Protein AF-A0AAQ0DN31-F1 (afdb_monomer_lite)

Secondary structure (DSSP, 8-state):
------------S---HHHHHHHHHHHHHHHHHHHHHHHHHHHHS-GGGHHHHHHHHHHHHHHHHHHHHHHHHSTTT--HHHHHHHHHHHHHTS-HHHHHHHHHHHHHHHHHHHHHH-IIIIIHHHHHHHHHHHHHHHHHHHHHHHHHHHTSHHHHHHHHHHHHHHHHHHHHHHHHHHHHHHSS-GGG-HHHHHHHHHHHHHHHHHHHHHHHHHHHHHHHHHHHHHHHHHTT-HHHHHHHH-----TTS-TTHHHHHHHHHHHHHHHHHHHHHHHHHHHHHHHHHHHHHHHHHIIIII-B--STT-PPTTEEEEEEETTEEEEEEEETTEEEEPPPEE---

pLDDT: mean 77.15, std 14.13, range [37.44, 93.06]

Sequence (341 aa):
MKVQKPKGKPASDNLQPSARSEEYWELIKRILLAGVMLCFLILVIPSQWRVVYSATSVFLIAIGVGIRMAQINHPGKYEFTEFRSDAVRWYENLNRRHQLYLNVTMCIPFLGYLYVLDANGLFVPVAALFLIYCLGVVSYDVCRIYAIICETFIGKGVISVIFVIGSNLALSISGKIIGGMTHVPPTTFPHTLSFLAILAVPFLFVAAGTVFIFIASTMAPLIIYGSSFAKKAPRFVKWFFGVELDGSRSRYIVATLIFQVFFYVGIGTLTPAVMLAVINKYSQQIELTIGRSIYEFDMYPGTECKAAFGHRQASLGDENYILASEQSAGVVFEPPRKCSL

Structure (mmCIF, N/CA/C/O backbone):
data_AF-A0AAQ0DN31-F1
#
_entry.id   AF-A0AAQ0DN31-F1
#
loop_
_atom_site.group_PDB
_atom_site.id
_atom_site.type_symbol
_atom_site.label_atom_id
_atom_site.label_alt_id
_atom_site.label_comp_id
_atom_site.label_asym_id
_atom_site.label_entity_id
_atom_site.label_seq_id
_atom_site.pdbx_PDB_ins_code
_atom_site.Cartn_x
_atom_site.Cartn_y
_atom_site.Cartn_z
_atom_site.occupancy
_atom_site.B_iso_or_equiv
_atom_site.auth_seq_id
_atom_site.auth_comp_id
_atom_site.auth_asym_id
_atom_site.auth_atom_id
_atom_site.pdbx_PDB_model_num
ATOM 1 N N . MET A 1 1 ? -21.642 33.504 53.535 1.00 41.78 1 MET A N 1
ATOM 2 C CA . MET A 1 1 ? -23.049 33.070 53.384 1.00 41.78 1 MET A CA 1
ATOM 3 C C . MET A 1 1 ? -23.099 31.875 52.439 1.00 41.78 1 MET A C 1
ATOM 5 O O . MET A 1 1 ? -22.790 32.024 51.265 1.00 41.78 1 MET A O 1
ATOM 9 N N . LYS A 1 2 ? -23.370 30.673 52.964 1.00 37.44 2 LYS A N 1
ATOM 10 C CA . LYS A 1 2 ? -23.511 29.436 52.179 1.00 37.44 2 LYS A CA 1
ATOM 11 C C . LYS A 1 2 ? -24.935 29.375 51.630 1.00 37.44 2 LYS A C 1
ATOM 13 O O . LYS A 1 2 ? -25.875 29.249 52.406 1.00 37.44 2 LYS A O 1
ATOM 18 N N . VAL A 1 3 ? -25.083 29.455 50.311 1.00 43.81 3 VAL A N 1
ATOM 19 C CA . VAL A 1 3 ? -26.359 29.214 49.628 1.00 43.81 3 VAL A CA 1
ATOM 20 C C . VAL A 1 3 ? -26.621 27.707 49.649 1.00 43.81 3 VAL A C 1
ATOM 22 O O . VAL A 1 3 ? -26.000 26.941 48.913 1.00 43.81 3 VAL A O 1
ATOM 25 N N . GLN A 1 4 ? -27.505 27.272 50.546 1.00 40.31 4 GLN A N 1
ATOM 26 C CA . GLN A 1 4 ? -28.079 25.929 50.539 1.00 40.31 4 GLN A CA 1
ATOM 27 C C . GLN A 1 4 ? -28.963 25.789 49.293 1.00 40.31 4 GLN A C 1
ATOM 29 O O . GLN A 1 4 ? -30.052 26.351 49.225 1.00 40.31 4 GLN A O 1
ATOM 34 N N . LYS A 1 5 ? -28.494 25.034 48.293 1.00 44.06 5 LYS A N 1
ATOM 35 C CA . LYS A 1 5 ? -29.362 24.513 47.231 1.00 44.06 5 LYS A CA 1
ATOM 36 C C . LYS A 1 5 ? -30.318 23.481 47.848 1.00 44.06 5 LYS A C 1
ATOM 38 O O . LYS A 1 5 ? -29.834 22.572 48.530 1.00 44.06 5 LYS A O 1
ATOM 43 N N . PRO A 1 6 ? -31.635 23.566 47.605 1.00 41.59 6 PRO A N 1
ATOM 44 C CA . PRO A 1 6 ? -32.556 22.531 48.042 1.00 41.59 6 PRO A CA 1
ATOM 45 C C . PRO A 1 6 ? -32.243 21.236 47.285 1.00 41.59 6 PRO A C 1
ATOM 47 O O . PRO A 1 6 ? -32.290 21.181 46.056 1.00 41.59 6 PRO A O 1
ATOM 50 N N . LYS A 1 7 ? -31.898 20.184 48.035 1.00 43.91 7 LYS A N 1
ATOM 51 C CA . LYS A 1 7 ? -31.912 18.797 47.560 1.00 43.91 7 LYS A CA 1
ATOM 52 C C . LYS A 1 7 ? -33.372 18.428 47.293 1.00 43.91 7 LYS A C 1
ATOM 54 O O . LYS A 1 7 ? -34.068 17.952 48.186 1.00 43.91 7 LYS A O 1
ATOM 59 N N . GLY A 1 8 ? -33.837 18.669 46.071 1.00 39.00 8 GLY A N 1
ATOM 60 C CA . GLY A 1 8 ? -35.015 17.989 45.554 1.00 39.00 8 GLY A CA 1
ATOM 61 C C . GLY A 1 8 ? -34.715 16.494 45.526 1.00 39.00 8 GLY A C 1
ATOM 62 O O . GLY A 1 8 ? -33.834 16.052 44.791 1.00 39.00 8 GLY A O 1
ATOM 63 N N . LYS A 1 9 ? -35.394 15.721 46.378 1.00 39.22 9 LYS A N 1
ATOM 64 C CA . LYS A 1 9 ? -35.501 14.271 46.200 1.00 39.22 9 LYS A CA 1
ATOM 65 C C . LYS A 1 9 ? -36.104 14.033 44.809 1.00 39.22 9 LYS A C 1
ATOM 67 O O . LYS A 1 9 ? -37.153 14.619 44.540 1.00 39.22 9 LYS A O 1
ATOM 72 N N . PRO A 1 10 ? -35.514 13.196 43.941 1.00 42.41 10 PRO A N 1
ATOM 73 C CA . PRO A 1 10 ? -36.278 12.672 42.824 1.00 42.41 10 PRO A CA 1
ATOM 74 C C . PRO A 1 10 ? -37.435 11.868 43.420 1.00 42.41 10 PRO A C 1
ATOM 76 O O . PRO A 1 10 ? -37.226 11.036 44.307 1.00 42.41 10 PRO A O 1
ATOM 79 N N . ALA A 1 11 ? -38.652 12.176 42.983 1.00 43.50 11 ALA A N 1
ATOM 80 C CA . ALA A 1 11 ? -39.829 11.369 43.244 1.00 43.50 11 ALA A CA 1
ATOM 81 C C . ALA A 1 11 ? -39.630 10.009 42.558 1.00 43.50 11 ALA A C 1
ATOM 83 O O . ALA A 1 11 ? -40.033 9.801 41.419 1.00 43.50 11 ALA A O 1
ATOM 84 N N . SER A 1 12 ? -38.915 9.113 43.235 1.00 54.34 12 SER A N 1
ATOM 85 C CA . SER A 1 12 ? -39.035 7.684 42.999 1.00 54.34 12 SER A CA 1
ATOM 86 C C . SER A 1 12 ? -40.344 7.239 43.633 1.00 54.34 12 SER A C 1
ATOM 88 O O . SER A 1 12 ? -40.685 7.685 44.728 1.00 54.34 12 SER A O 1
ATOM 90 N N . ASP A 1 13 ? -41.011 6.328 42.939 1.00 48.78 13 ASP A N 1
ATOM 91 C CA . ASP A 1 13 ? -42.061 5.454 43.457 1.00 48.78 13 ASP A CA 1
ATOM 92 C C . ASP A 1 13 ? -43.470 6.050 43.430 1.00 48.78 13 ASP A C 1
ATOM 94 O O . ASP A 1 13 ? -44.023 6.497 44.429 1.00 48.78 13 ASP A O 1
ATOM 98 N N . ASN A 1 14 ? -44.067 6.021 42.236 1.00 46.06 14 ASN A N 1
ATOM 99 C CA . ASN A 1 14 ? -45.296 5.257 41.982 1.00 46.06 14 ASN A CA 1
ATOM 100 C C . ASN A 1 14 ? -45.675 5.383 40.498 1.00 46.06 14 ASN A C 1
ATOM 102 O O . ASN A 1 14 ? -46.648 6.042 40.136 1.00 46.06 14 ASN A O 1
ATOM 106 N N . LEU A 1 15 ? -44.900 4.740 39.615 1.00 50.47 15 LEU A N 1
ATOM 107 C CA . LEU A 1 15 ? -45.423 4.418 38.287 1.00 50.47 15 LEU A CA 1
ATOM 108 C C . LEU A 1 15 ? -46.535 3.384 38.510 1.00 50.47 15 LEU A C 1
ATOM 110 O O . LEU A 1 15 ? -46.251 2.265 38.943 1.00 50.47 15 LEU A O 1
ATOM 114 N N . GLN A 1 16 ? -47.792 3.776 38.293 1.00 53.31 16 GLN A N 1
ATOM 115 C CA . GLN A 1 16 ? -48.936 2.874 38.412 1.00 53.31 16 GLN A CA 1
ATOM 116 C C . GLN A 1 16 ? -48.690 1.602 37.576 1.00 53.31 16 GLN A C 1
ATOM 118 O O . GLN A 1 16 ? -48.234 1.703 36.434 1.00 53.31 16 GLN A O 1
ATOM 123 N N . PRO A 1 17 ? -49.009 0.404 38.099 1.00 59.47 17 PRO A N 1
ATOM 124 C CA . PRO A 1 17 ? -48.801 -0.861 37.389 1.00 59.47 17 PRO A CA 1
ATOM 125 C C . PRO A 1 17 ? -49.508 -0.925 36.021 1.00 59.47 17 PRO A C 1
ATOM 127 O O . PRO A 1 17 ? -49.062 -1.674 35.155 1.00 59.47 17 PRO A O 1
ATOM 130 N N . SER A 1 18 ? -50.544 -0.105 35.798 1.00 64.94 18 SER A N 1
ATOM 131 C CA . SER A 1 18 ? -51.233 0.042 34.508 1.00 64.94 18 SER A CA 1
ATOM 132 C C . SER A 1 18 ? -50.385 0.705 33.416 1.00 64.94 18 SER A C 1
ATOM 134 O O . SER A 1 18 ? -50.460 0.295 32.266 1.00 64.94 18 SER A O 1
ATOM 136 N N . ALA A 1 19 ? -49.537 1.683 33.752 1.00 72.12 19 ALA A N 1
ATOM 137 C CA . ALA A 1 19 ? -48.701 2.372 32.763 1.00 72.12 19 ALA A CA 1
ATOM 138 C C . ALA A 1 19 ? -47.574 1.464 32.244 1.00 72.12 19 ALA A C 1
ATOM 140 O O . ALA A 1 19 ? -47.222 1.483 31.068 1.00 72.12 19 ALA A O 1
ATOM 141 N N . ARG A 1 20 ? -47.036 0.603 33.117 1.00 75.94 20 ARG A N 1
ATOM 142 C CA . ARG A 1 20 ? -45.968 -0.331 32.747 1.00 75.94 20 ARG A CA 1
ATOM 143 C C . ARG A 1 20 ? -46.481 -1.456 31.839 1.00 75.94 20 ARG A C 1
ATOM 145 O O . ARG A 1 20 ? -45.768 -1.868 30.928 1.00 75.94 20 ARG A O 1
ATOM 152 N N . SER A 1 21 ? -47.701 -1.959 32.058 1.00 81.88 21 SER A N 1
ATOM 153 C CA . SER A 1 21 ? -48.279 -3.008 31.204 1.00 81.88 21 SER A CA 1
ATOM 154 C C . SER A 1 21 ? -48.601 -2.509 29.790 1.00 81.88 21 SER A C 1
ATOM 156 O O . SER A 1 21 ? -48.417 -3.265 28.834 1.00 81.88 21 S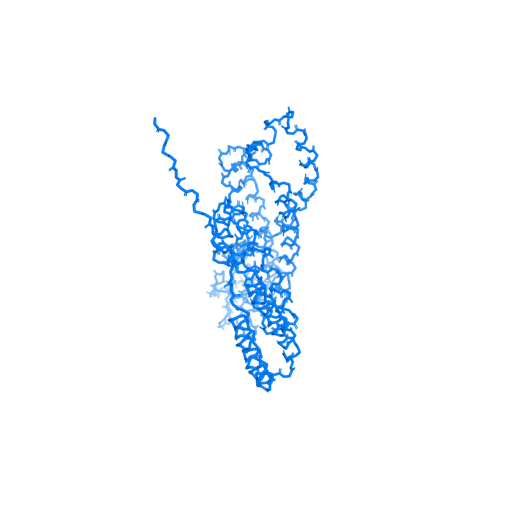ER A O 1
ATOM 158 N N . GLU A 1 22 ? -49.005 -1.245 29.636 1.00 85.44 22 GLU A N 1
ATOM 159 C CA . GLU A 1 22 ? -49.218 -0.617 28.325 1.00 85.44 22 GLU A CA 1
ATOM 160 C C . GLU A 1 22 ? -47.914 -0.493 27.518 1.00 85.44 22 GLU A C 1
ATOM 162 O O . GLU A 1 22 ? -47.890 -0.852 26.338 1.00 85.44 22 GLU A O 1
ATOM 167 N N . GLU A 1 23 ? -46.801 -0.099 28.150 1.00 85.81 23 GLU A N 1
ATOM 168 C CA . GLU A 1 23 ? -45.488 -0.021 27.487 1.00 85.81 23 GLU A CA 1
ATOM 169 C C . GLU A 1 23 ? -44.972 -1.394 27.020 1.00 85.81 23 GLU A C 1
ATOM 171 O O . GLU A 1 23 ? -44.422 -1.520 25.920 1.00 85.81 23 GLU A O 1
ATOM 176 N N . TYR A 1 24 ? -45.186 -2.451 27.813 1.00 86.50 24 TYR A N 1
ATOM 177 C CA . TYR A 1 24 ? -44.867 -3.821 27.395 1.00 86.50 24 TYR A CA 1
ATOM 178 C C . TYR A 1 24 ? -45.718 -4.274 26.209 1.00 86.50 24 TYR A C 1
ATOM 180 O O . TYR A 1 24 ? -45.206 -4.918 25.290 1.00 86.50 24 TYR A O 1
ATOM 188 N N . TRP A 1 25 ? -47.005 -3.929 26.204 1.00 87.56 25 TRP A N 1
ATOM 189 C CA . TRP A 1 25 ? -47.900 -4.270 25.104 1.00 87.56 25 TRP A CA 1
ATOM 190 C C . TRP A 1 25 ? -47.507 -3.561 23.804 1.00 87.56 25 TRP A C 1
ATOM 192 O O . TRP A 1 25 ? -47.489 -4.180 22.736 1.00 87.56 25 TRP A O 1
ATOM 202 N N . GLU A 1 26 ? -47.109 -2.289 23.880 1.00 89.38 26 GLU A N 1
ATOM 203 C CA . GLU A 1 26 ? -46.524 -1.582 22.740 1.00 89.38 26 GLU A CA 1
ATOM 204 C C . GLU A 1 26 ? -45.230 -2.233 22.240 1.00 89.38 26 GLU A C 1
ATOM 206 O O . GLU A 1 26 ? -45.045 -2.377 21.027 1.00 89.38 26 GLU A O 1
ATOM 211 N N . LEU A 1 27 ? -44.340 -2.648 23.146 1.00 88.00 27 LEU A N 1
ATOM 212 C CA . LEU A 1 27 ? -43.095 -3.320 22.778 1.00 88.00 27 LEU A CA 1
ATOM 213 C C . LEU A 1 27 ? -43.378 -4.624 22.019 1.00 88.00 27 LEU A C 1
ATOM 215 O O . LEU A 1 27 ? -42.789 -4.851 20.962 1.00 88.00 27 LEU A O 1
ATOM 219 N N . ILE A 1 28 ? -44.322 -5.439 22.500 1.00 88.25 28 ILE A N 1
ATOM 220 C CA . ILE A 1 28 ? -44.737 -6.689 21.845 1.00 88.25 28 ILE A CA 1
ATOM 221 C C . ILE A 1 28 ? -45.273 -6.418 20.434 1.00 88.25 28 ILE A C 1
ATOM 223 O O . ILE A 1 28 ? -44.857 -7.089 19.489 1.00 88.25 28 ILE A O 1
ATOM 227 N N . LYS A 1 29 ? -46.130 -5.401 20.253 1.00 89.25 29 LYS A N 1
ATOM 228 C CA . LYS A 1 29 ? -46.636 -5.017 18.921 1.00 89.25 29 LYS A CA 1
ATOM 229 C C . LYS A 1 29 ? -45.506 -4.644 17.960 1.00 89.25 29 LYS A C 1
ATOM 231 O O . LYS A 1 29 ? -45.525 -5.061 16.804 1.00 89.25 29 LYS A O 1
ATOM 236 N N . ARG A 1 30 ? -44.505 -3.889 18.428 1.00 88.12 30 ARG A N 1
ATOM 237 C CA . ARG A 1 30 ? -43.346 -3.486 17.611 1.00 88.12 30 ARG A CA 1
ATOM 238 C C . ARG A 1 30 ? -42.454 -4.672 17.248 1.00 88.12 30 ARG A C 1
ATOM 240 O O . ARG A 1 30 ? -41.988 -4.734 16.115 1.00 88.12 30 ARG A O 1
ATOM 247 N N . ILE A 1 31 ? -42.252 -5.621 18.166 1.00 88.94 31 ILE A N 1
ATOM 248 C CA . ILE A 1 31 ? -41.521 -6.871 17.892 1.00 88.94 31 ILE A CA 1
ATOM 249 C C . ILE A 1 31 ? -42.244 -7.683 16.817 1.00 88.94 31 ILE A C 1
ATOM 251 O O . ILE A 1 31 ? -41.610 -8.161 15.880 1.00 88.94 31 ILE A O 1
ATOM 255 N N . LEU A 1 32 ? -43.568 -7.804 16.923 1.00 88.44 32 LEU A N 1
ATOM 256 C CA . LEU A 1 32 ? -44.380 -8.571 15.982 1.00 88.44 32 LEU A CA 1
ATOM 257 C C . LEU A 1 32 ? -44.366 -7.927 14.587 1.00 88.44 32 LEU A C 1
ATOM 259 O O . LEU A 1 32 ? -44.136 -8.617 13.596 1.00 88.44 32 LEU A O 1
ATOM 263 N N . LEU A 1 33 ? -44.484 -6.596 14.512 1.00 90.38 33 LEU A N 1
ATOM 264 C CA . LEU A 1 33 ? -44.327 -5.837 13.266 1.00 90.38 33 LEU A CA 1
ATOM 265 C C . LEU A 1 33 ? -42.926 -6.021 12.654 1.00 90.38 33 LEU A C 1
ATOM 267 O O . LEU A 1 33 ? -42.804 -6.274 11.456 1.00 90.38 33 LEU A O 1
ATOM 271 N N . ALA A 1 34 ? -41.872 -5.928 13.470 1.00 86.06 34 ALA A N 1
ATOM 272 C CA . ALA A 1 34 ? -40.495 -6.125 13.025 1.00 86.06 34 ALA A CA 1
ATOM 273 C C . ALA A 1 34 ? -40.257 -7.555 12.517 1.00 86.06 34 ALA A C 1
ATOM 275 O O . ALA A 1 34 ? -39.603 -7.729 11.494 1.00 86.06 34 ALA A O 1
ATOM 276 N N . GLY A 1 35 ? -40.830 -8.568 13.174 1.00 87.12 35 GLY A N 1
ATOM 277 C CA . GLY A 1 35 ? -40.759 -9.966 12.746 1.00 87.12 35 GLY A CA 1
ATOM 278 C C . GLY A 1 35 ? -41.470 -10.227 11.414 1.00 87.12 35 GLY A C 1
ATOM 279 O O . GLY A 1 35 ? -40.931 -10.933 10.561 1.00 87.12 35 GLY A O 1
ATOM 280 N N . VAL A 1 36 ? -42.638 -9.612 11.194 1.00 89.50 36 VAL A N 1
ATOM 281 C CA . VAL A 1 36 ? -43.363 -9.690 9.911 1.00 89.50 36 VAL A CA 1
ATOM 282 C C . VAL A 1 36 ? -42.564 -9.016 8.792 1.00 89.50 36 VAL A C 1
ATOM 284 O O . VAL A 1 36 ? -42.374 -9.613 7.731 1.00 89.50 36 VAL A O 1
ATOM 287 N N . MET A 1 37 ? -42.030 -7.816 9.040 1.00 87.44 37 MET A N 1
ATOM 288 C CA . MET A 1 37 ? -41.151 -7.121 8.089 1.00 87.44 37 MET A CA 1
ATOM 289 C C . MET A 1 37 ? -39.888 -7.933 7.785 1.00 87.44 37 MET A C 1
ATOM 291 O O . MET A 1 37 ? -39.471 -8.007 6.631 1.00 87.44 37 MET A O 1
ATOM 295 N N . LEU A 1 38 ? -39.310 -8.595 8.793 1.00 88.25 38 LEU A N 1
ATOM 296 C CA . LEU A 1 38 ? -38.159 -9.472 8.617 1.00 88.25 38 LEU A CA 1
ATOM 297 C C . LEU A 1 38 ? -38.476 -10.653 7.693 1.00 88.25 38 LEU A C 1
ATOM 299 O O . LEU A 1 38 ? -37.718 -10.921 6.764 1.00 88.25 38 LEU A O 1
ATOM 303 N N . CYS A 1 39 ? -39.600 -11.340 7.924 1.00 87.31 39 CYS A N 1
ATOM 304 C CA . CYS A 1 39 ? -40.037 -12.452 7.078 1.00 87.31 39 CYS A CA 1
ATOM 305 C C . CYS A 1 39 ? -40.242 -12.004 5.629 1.00 87.31 39 CYS A C 1
ATOM 307 O O . CYS A 1 39 ? -39.812 -12.696 4.709 1.00 87.31 39 CYS A O 1
ATOM 309 N N . PHE A 1 40 ? -40.840 -10.829 5.426 1.00 88.31 40 PHE A N 1
ATOM 310 C CA . PHE A 1 40 ? -41.020 -10.261 4.094 1.00 88.31 40 PHE A CA 1
ATOM 311 C C . PHE A 1 40 ? -39.675 -9.957 3.412 1.00 88.31 40 PHE A C 1
ATOM 313 O O . PHE A 1 40 ? -39.455 -10.352 2.268 1.00 88.31 40 PHE A O 1
ATOM 320 N N . LEU A 1 41 ? -38.735 -9.332 4.126 1.00 83.81 41 LEU A N 1
ATOM 321 C CA . LEU A 1 41 ? -37.399 -9.024 3.606 1.00 83.81 41 LEU A CA 1
ATOM 322 C C . LEU A 1 41 ? -36.600 -10.289 3.258 1.00 83.81 41 LEU A C 1
ATOM 324 O O . LEU A 1 41 ? -35.941 -10.322 2.222 1.00 83.81 41 LEU A O 1
ATOM 328 N N . ILE A 1 42 ? -36.711 -11.359 4.050 1.00 85.75 42 ILE A N 1
ATOM 329 C CA . ILE A 1 42 ? -36.051 -12.647 3.770 1.00 85.75 42 ILE A CA 1
ATOM 330 C C . ILE A 1 42 ? -36.517 -13.251 2.433 1.00 85.75 42 ILE A C 1
ATOM 332 O O . ILE A 1 42 ? -35.720 -13.896 1.750 1.00 85.75 42 ILE A O 1
ATOM 336 N N . LEU A 1 43 ? -37.772 -13.028 2.025 1.00 86.50 43 LEU A N 1
ATOM 337 C CA . LEU A 1 43 ? -38.293 -13.522 0.744 1.00 86.50 43 LEU A CA 1
ATOM 338 C C . LEU A 1 43 ? -37.712 -12.763 -0.456 1.00 86.50 43 LEU A C 1
ATOM 340 O O . LEU A 1 43 ? -37.427 -13.380 -1.483 1.00 86.50 43 LEU A O 1
ATOM 344 N N . VAL A 1 44 ? -37.498 -11.453 -0.310 1.00 86.44 44 VAL A N 1
ATOM 345 C CA . VAL A 1 44 ? -36.963 -10.571 -1.363 1.00 86.44 44 VAL A CA 1
ATOM 346 C C . VAL A 1 44 ? -35.447 -10.729 -1.522 1.00 86.44 44 VAL A C 1
ATOM 348 O O . VAL A 1 44 ? -34.911 -10.600 -2.620 1.00 86.44 44 VAL A O 1
ATOM 351 N N . ILE A 1 45 ? -34.744 -11.031 -0.431 1.00 83.00 45 ILE A N 1
ATOM 352 C CA . ILE A 1 45 ? -33.285 -11.147 -0.417 1.00 83.00 45 ILE A CA 1
ATOM 353 C C . ILE A 1 45 ? -32.828 -12.428 -1.153 1.00 83.00 45 ILE A C 1
ATOM 355 O O . ILE A 1 45 ? -33.421 -13.500 -0.952 1.00 83.00 45 ILE A O 1
ATOM 359 N N . PRO A 1 46 ? -31.761 -12.368 -1.983 1.00 82.81 46 PRO A N 1
ATOM 360 C CA . PRO A 1 46 ? -31.247 -13.536 -2.698 1.00 82.81 46 PRO A CA 1
ATOM 361 C C . PRO A 1 46 ? -30.824 -14.656 -1.738 1.00 82.81 46 PRO A C 1
ATOM 363 O O . PRO A 1 46 ? -30.315 -14.386 -0.650 1.00 82.81 46 PRO A O 1
ATOM 366 N N . SER A 1 47 ? -31.000 -15.917 -2.149 1.00 81.00 47 SER A N 1
ATOM 367 C CA . SER A 1 47 ? -30.846 -17.107 -1.288 1.00 81.00 47 SER A CA 1
ATOM 368 C C . SER A 1 47 ? -29.535 -17.143 -0.496 1.00 81.00 47 SER A C 1
ATOM 370 O O . SER A 1 47 ? -29.546 -17.470 0.688 1.00 81.00 47 SER A O 1
ATOM 372 N N . GLN A 1 48 ? -28.436 -16.730 -1.125 1.00 79.69 48 GLN A N 1
ATOM 373 C CA . GLN A 1 48 ? -27.092 -16.706 -0.546 1.00 79.69 48 GLN A CA 1
ATOM 374 C C . GLN A 1 48 ? -26.924 -15.731 0.646 1.00 79.69 48 GLN A C 1
ATOM 376 O O . GLN A 1 48 ? -26.044 -15.935 1.470 1.00 79.69 48 GLN A O 1
ATOM 381 N N . TRP A 1 49 ? -27.806 -14.736 0.813 1.00 77.50 49 TRP A N 1
ATOM 382 C CA . TRP A 1 49 ? -27.721 -13.721 1.883 1.00 77.50 49 TRP A CA 1
ATOM 383 C C . TRP A 1 49 ? -28.705 -13.960 3.034 1.00 77.50 49 TRP A C 1
ATOM 385 O O . TRP A 1 49 ? -28.598 -13.331 4.088 1.00 77.50 49 TRP A O 1
ATOM 395 N N . ARG A 1 50 ? -29.688 -14.850 2.846 1.00 83.81 50 ARG A N 1
ATOM 396 C CA . ARG A 1 50 ? -30.842 -14.986 3.753 1.00 83.81 50 ARG A CA 1
ATOM 397 C C . ARG A 1 50 ? -30.439 -15.368 5.170 1.00 83.81 50 ARG A C 1
ATOM 399 O O . ARG A 1 50 ? -30.948 -14.786 6.122 1.00 83.81 50 ARG A O 1
ATOM 406 N N . VAL A 1 51 ? -29.512 -16.315 5.312 1.00 80.06 51 VAL A N 1
ATOM 407 C CA . VAL A 1 51 ? -29.087 -16.832 6.621 1.00 80.06 51 VAL A CA 1
ATOM 408 C C . VAL A 1 51 ? -28.372 -15.745 7.417 1.00 80.06 51 VAL A C 1
ATOM 410 O O . VAL A 1 51 ? -28.776 -15.446 8.538 1.00 80.06 51 VAL A O 1
ATOM 413 N N . VAL A 1 52 ? -27.380 -15.087 6.815 1.00 79.19 52 VAL A N 1
ATOM 414 C CA . VAL A 1 52 ? -26.588 -14.046 7.484 1.00 79.19 52 VAL A CA 1
ATOM 415 C C . VAL A 1 52 ? -27.458 -12.835 7.818 1.00 79.19 52 VAL A C 1
ATOM 417 O O . VAL A 1 52 ? -27.414 -12.352 8.947 1.00 79.19 52 VAL A O 1
ATOM 420 N N . TYR A 1 53 ? -28.306 -12.393 6.883 1.00 81.62 53 TYR A N 1
ATOM 421 C CA . TYR A 1 53 ? -29.243 -11.293 7.111 1.00 81.62 53 TYR A CA 1
ATOM 422 C C . TYR A 1 53 ? -30.261 -11.611 8.211 1.00 81.62 53 TYR A C 1
ATOM 424 O O . TYR A 1 53 ? -30.542 -10.767 9.062 1.00 81.62 53 TYR A O 1
ATOM 432 N N . SER A 1 54 ? -30.806 -12.831 8.228 1.00 82.88 54 SER A N 1
ATOM 433 C CA . SER A 1 54 ? -31.744 -13.244 9.275 1.00 82.88 54 SER A CA 1
ATOM 434 C C . SER A 1 54 ? -31.068 -13.286 10.646 1.00 82.88 54 SER A C 1
ATOM 436 O O . SER A 1 54 ? -31.614 -12.750 11.606 1.00 82.88 54 SER A O 1
ATOM 438 N N . ALA A 1 55 ? -29.855 -13.841 10.734 1.00 82.25 55 ALA A N 1
ATOM 439 C CA . ALA A 1 55 ? -29.139 -13.997 11.991 1.00 82.25 55 ALA A CA 1
ATOM 440 C C . ALA A 1 55 ? -28.770 -12.634 12.589 1.00 82.25 55 ALA A C 1
ATOM 442 O O . ALA A 1 55 ? -28.989 -12.398 13.778 1.00 82.25 55 ALA A O 1
ATOM 443 N N . THR A 1 56 ? -28.277 -11.704 11.766 1.00 82.19 56 THR A N 1
ATOM 444 C CA . THR A 1 56 ? -27.938 -10.355 12.233 1.00 82.19 56 THR A CA 1
ATOM 445 C C . THR A 1 56 ? -29.153 -9.536 12.594 1.00 82.19 56 THR A C 1
ATOM 447 O O . THR A 1 56 ? -29.146 -8.859 13.619 1.00 82.19 56 THR A O 1
ATOM 450 N N . SER A 1 57 ? -30.216 -9.620 11.806 1.00 84.69 57 SER A N 1
ATOM 451 C CA . SER A 1 57 ? -31.421 -8.863 12.103 1.00 84.69 57 SER A CA 1
ATOM 452 C C . SER A 1 57 ? -32.113 -9.376 13.368 1.00 84.69 57 SER A C 1
ATOM 454 O O . SER A 1 57 ? -32.534 -8.568 14.191 1.00 84.69 57 SER A O 1
ATOM 456 N N . VAL A 1 58 ? -32.157 -10.696 13.594 1.00 84.94 58 VAL A N 1
ATOM 457 C CA . VAL A 1 58 ? -32.653 -11.280 14.853 1.00 84.94 58 VAL A CA 1
ATOM 458 C C . VAL A 1 58 ? -31.789 -10.838 16.034 1.00 84.94 58 VAL A C 1
ATOM 460 O O . VAL A 1 58 ? -32.329 -10.446 17.067 1.00 84.94 58 VAL A O 1
ATOM 463 N N . PHE A 1 59 ? -30.464 -10.829 15.881 1.00 84.25 59 PHE A N 1
ATOM 464 C CA . PHE A 1 59 ? -29.549 -10.362 16.922 1.00 84.25 59 PHE A CA 1
ATOM 465 C C . PHE A 1 59 ? -29.754 -8.875 17.263 1.00 84.25 59 PHE A C 1
ATOM 467 O O . PHE A 1 59 ? -29.855 -8.516 18.436 1.00 84.25 59 PHE A O 1
ATOM 474 N N . LEU A 1 60 ? -29.890 -8.007 16.255 1.00 85.00 60 LEU A N 1
ATOM 475 C CA . LEU A 1 60 ? -30.154 -6.577 16.449 1.00 85.00 60 LEU A CA 1
ATOM 476 C C . LEU A 1 60 ? -31.524 -6.323 17.087 1.00 85.00 60 LEU A C 1
ATOM 478 O O . LEU A 1 60 ? -31.635 -5.475 17.974 1.00 85.00 60 LEU A O 1
ATOM 482 N N . ILE A 1 61 ? -32.552 -7.078 16.683 1.00 87.12 61 ILE A N 1
ATOM 483 C CA . ILE A 1 61 ? -33.876 -7.026 17.310 1.00 87.12 61 ILE A CA 1
ATOM 484 C C . ILE A 1 61 ? -33.771 -7.457 18.777 1.00 87.12 61 ILE A C 1
ATOM 486 O O . ILE A 1 61 ? -34.268 -6.743 19.643 1.00 87.12 61 ILE A O 1
ATOM 490 N N . ALA A 1 62 ? -33.075 -8.555 19.086 1.00 83.56 62 ALA A N 1
ATOM 491 C CA . ALA A 1 62 ? -32.892 -9.029 20.459 1.00 83.56 62 ALA A CA 1
ATOM 492 C C . ALA A 1 62 ? -32.184 -7.990 21.346 1.00 83.56 62 ALA A C 1
ATOM 494 O O . ALA A 1 62 ? -32.63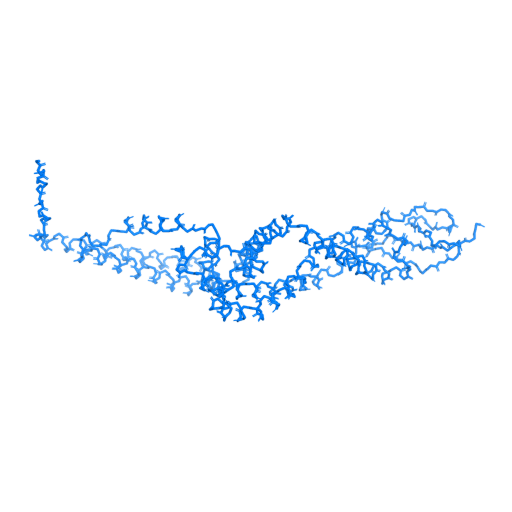0 -7.732 22.465 1.00 83.56 62 ALA A O 1
ATOM 495 N N . ILE A 1 63 ? -31.139 -7.330 20.833 1.00 85.06 63 ILE A N 1
ATOM 496 C CA . ILE A 1 63 ? -30.466 -6.227 21.534 1.00 85.06 63 ILE A CA 1
ATOM 497 C C . ILE A 1 63 ? -31.422 -5.051 21.748 1.00 85.06 63 ILE A C 1
ATOM 499 O O . ILE A 1 63 ? -31.534 -4.551 22.867 1.00 85.06 63 ILE A O 1
ATOM 503 N N . GLY A 1 64 ? -32.129 -4.610 20.703 1.00 83.44 64 GLY A N 1
ATOM 504 C CA . GLY A 1 64 ? -33.064 -3.486 20.790 1.00 83.44 64 GLY A CA 1
ATOM 505 C C . GLY A 1 64 ? -34.192 -3.735 21.795 1.00 83.44 64 GLY A C 1
ATOM 506 O O . GLY A 1 64 ? -34.533 -2.850 22.582 1.00 83.44 64 GLY A O 1
ATOM 507 N N . VAL A 1 65 ? -34.721 -4.961 21.820 1.00 86.50 65 VAL A N 1
ATOM 508 C CA . VAL A 1 65 ? -35.719 -5.414 22.797 1.00 86.50 65 VAL A CA 1
ATOM 509 C C . VAL A 1 65 ? -35.134 -5.446 24.203 1.00 86.50 65 VAL A C 1
ATOM 511 O O . VAL A 1 65 ? -35.767 -4.930 25.120 1.00 86.50 65 VAL A O 1
ATOM 514 N N . GLY A 1 66 ? -33.922 -5.979 24.379 1.00 84.56 66 GLY A N 1
ATOM 515 C CA . GLY A 1 66 ? -33.235 -6.005 25.671 1.00 84.56 66 GLY A CA 1
ATOM 516 C C . GLY A 1 66 ? -33.003 -4.603 26.241 1.00 84.56 66 GLY A C 1
ATOM 517 O O . GLY A 1 66 ? -33.298 -4.354 27.409 1.00 84.56 66 GLY A O 1
ATOM 518 N N . ILE A 1 67 ? -32.566 -3.658 25.402 1.00 82.12 67 ILE A N 1
ATOM 519 C CA . ILE A 1 67 ? -32.390 -2.248 25.784 1.00 82.12 67 ILE A CA 1
ATOM 520 C C . ILE A 1 67 ? -33.732 -1.628 26.190 1.00 82.12 67 ILE A C 1
ATOM 522 O O . ILE A 1 67 ? -33.815 -0.972 27.227 1.00 82.12 67 ILE A O 1
ATOM 526 N N . ARG A 1 68 ? -34.798 -1.846 25.408 1.00 82.94 68 ARG A N 1
ATOM 527 C CA . ARG A 1 68 ? -36.133 -1.323 25.737 1.00 82.94 68 ARG A CA 1
ATOM 528 C C . ARG A 1 68 ? -36.703 -1.933 27.014 1.00 82.94 68 ARG A C 1
ATOM 530 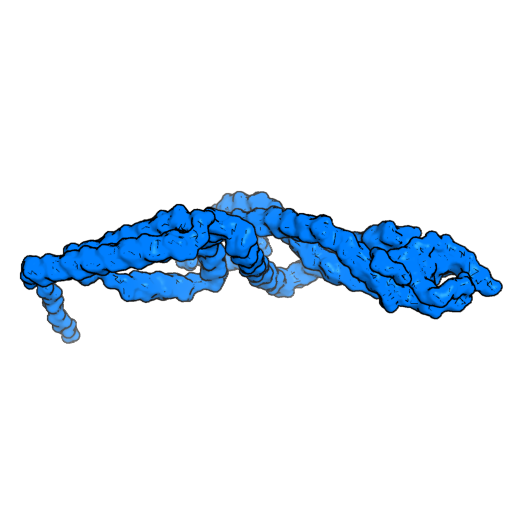O O . ARG A 1 68 ? -37.226 -1.193 27.838 1.00 82.94 68 ARG A O 1
ATOM 537 N N . MET A 1 69 ? -36.542 -3.237 27.231 1.00 82.31 69 MET A N 1
ATOM 538 C CA . MET A 1 69 ? -36.914 -3.881 28.494 1.00 82.31 69 MET A CA 1
ATOM 539 C C . MET A 1 69 ? -36.151 -3.293 29.683 1.00 82.31 69 MET A C 1
ATOM 541 O O . MET A 1 69 ? -36.749 -3.051 30.729 1.00 82.31 69 MET A O 1
ATOM 545 N N . ALA A 1 70 ? -34.850 -3.029 29.532 1.00 82.06 70 ALA A N 1
ATOM 546 C CA . ALA A 1 70 ? -34.047 -2.404 30.580 1.00 82.06 70 ALA A CA 1
ATOM 547 C C . ALA A 1 70 ? -34.514 -0.970 30.895 1.00 82.06 70 ALA A C 1
ATOM 549 O O . ALA A 1 70 ? -34.554 -0.590 32.064 1.00 82.06 70 ALA A O 1
ATOM 550 N N . GLN A 1 71 ? -34.924 -0.198 29.880 1.00 82.56 71 GLN A N 1
ATOM 551 C CA . GLN A 1 71 ? -35.491 1.146 30.059 1.00 82.56 71 GLN A CA 1
ATOM 552 C C . GLN A 1 71 ? -36.841 1.128 30.793 1.00 82.56 71 GLN A C 1
ATOM 554 O O . GLN A 1 71 ? -37.040 1.952 31.681 1.00 82.56 71 GLN A O 1
ATOM 559 N N . ILE A 1 72 ? -37.729 0.176 30.474 1.00 82.69 72 ILE A N 1
ATOM 560 C CA . ILE A 1 72 ? -39.039 0.014 31.139 1.00 82.69 72 ILE A CA 1
ATOM 561 C C . ILE A 1 72 ? -38.860 -0.425 32.606 1.00 82.69 72 ILE A C 1
ATOM 563 O O . ILE A 1 72 ? -39.557 0.054 33.503 1.00 82.69 72 ILE A O 1
ATOM 567 N N . ASN A 1 73 ? -37.899 -1.317 32.877 1.00 82.62 73 ASN A N 1
ATOM 568 C CA . ASN A 1 73 ? -37.626 -1.816 34.230 1.00 82.62 73 ASN A CA 1
ATOM 569 C C . ASN A 1 73 ? -36.879 -0.811 35.119 1.00 82.62 73 ASN A C 1
ATOM 571 O O . ASN A 1 73 ? -37.072 -0.805 36.337 1.00 82.62 73 ASN A O 1
ATOM 575 N N . HIS A 1 74 ? -36.029 0.034 34.533 1.00 78.62 74 HIS A N 1
ATOM 576 C CA . HIS A 1 74 ? -35.201 1.000 35.255 1.00 78.62 74 HIS A CA 1
ATOM 577 C C . HIS A 1 74 ? -35.219 2.382 34.576 1.00 78.62 74 HIS A C 1
ATOM 579 O O . HIS A 1 74 ? -34.204 2.805 34.002 1.00 78.62 74 HIS A O 1
ATOM 585 N N . PRO A 1 75 ? -36.350 3.109 34.656 1.00 71.75 75 PRO A N 1
ATOM 586 C CA . PRO A 1 75 ? -36.465 4.446 34.084 1.00 71.75 75 PRO A CA 1
ATOM 587 C C . PRO A 1 75 ? -35.436 5.399 34.718 1.00 71.75 75 PRO A C 1
ATOM 589 O O . PRO A 1 75 ? -35.260 5.422 35.936 1.00 71.75 75 PRO A O 1
ATOM 592 N N . GLY A 1 76 ? -34.713 6.151 33.882 1.00 69.44 76 GLY A N 1
ATOM 593 C CA . GLY A 1 76 ? -33.704 7.138 34.297 1.00 69.44 76 GLY A CA 1
ATOM 594 C C . GLY A 1 76 ? -32.272 6.619 34.511 1.00 69.44 76 GLY A C 1
ATOM 595 O O . GLY A 1 76 ? -31.368 7.427 34.681 1.00 69.44 76 GLY A O 1
ATOM 596 N N . LYS A 1 77 ? -32.017 5.299 34.478 1.00 67.81 77 LYS A N 1
ATOM 597 C CA . LYS A 1 77 ? -30.644 4.740 34.573 1.00 67.81 77 LYS A CA 1
ATOM 598 C C . LYS A 1 77 ? -29.953 4.509 33.225 1.00 67.81 77 LYS A C 1
ATOM 600 O O . LYS A 1 77 ? -28.735 4.376 33.186 1.00 67.81 77 LYS A O 1
ATOM 605 N N . TYR A 1 78 ? -30.723 4.416 32.141 1.00 65.06 78 TYR A N 1
ATOM 606 C CA . TYR A 1 78 ? -30.249 3.995 30.817 1.00 65.06 78 TYR A CA 1
ATOM 607 C C . TYR A 1 78 ? -30.637 5.005 29.726 1.00 65.06 78 TYR A C 1
ATOM 609 O O . TYR A 1 78 ? -31.231 4.648 28.700 1.00 65.06 78 TYR A O 1
ATOM 617 N N . GLU A 1 79 ? -30.318 6.282 29.951 1.00 67.31 79 GLU A N 1
ATOM 618 C CA . GLU A 1 79 ? -30.435 7.320 28.926 1.00 67.31 79 GLU A CA 1
ATOM 619 C C . GLU A 1 79 ? -29.255 7.238 27.948 1.00 67.31 79 GLU A C 1
ATOM 621 O O . GLU A 1 79 ? -28.121 7.622 28.228 1.00 67.31 79 GLU A O 1
ATOM 626 N N . PHE A 1 80 ? -29.527 6.712 26.754 1.00 66.12 80 PHE A N 1
ATOM 627 C CA . PHE A 1 80 ? -28.529 6.542 25.690 1.00 66.12 80 PHE A CA 1
ATOM 628 C C . PHE A 1 80 ? -27.952 7.868 25.167 1.00 66.12 80 PHE A C 1
ATOM 630 O O . PHE A 1 80 ? -26.898 7.876 24.527 1.00 66.12 80 PHE A O 1
ATOM 637 N N . THR A 1 81 ? -28.639 8.983 25.414 1.00 70.56 81 THR A N 1
ATOM 638 C CA . THR A 1 81 ? -28.188 10.340 25.087 1.00 70.56 81 THR A CA 1
ATOM 639 C C . THR A 1 81 ? -26.922 10.701 25.857 1.00 70.56 81 THR A C 1
ATOM 641 O O . THR A 1 81 ? -25.975 11.188 25.236 1.00 70.56 81 THR A O 1
ATOM 644 N N . GLU A 1 82 ? -26.857 10.381 27.154 1.00 71.50 82 GLU A N 1
ATOM 645 C CA . GLU A 1 82 ? -25.658 10.591 27.973 1.00 71.50 82 GLU A CA 1
ATOM 646 C C . GLU A 1 82 ? -24.512 9.704 27.488 1.00 71.50 82 GLU A C 1
ATOM 648 O O . GLU A 1 82 ? -23.457 10.227 27.138 1.00 71.50 82 GLU A O 1
ATOM 653 N N . PHE A 1 83 ? -24.751 8.399 27.303 1.00 76.19 83 PHE A N 1
ATOM 654 C CA . PHE A 1 83 ? -23.723 7.471 26.814 1.00 76.19 83 PHE A CA 1
ATOM 655 C C . PHE A 1 83 ? -23.141 7.882 25.454 1.00 76.19 83 PHE A C 1
ATOM 657 O O . PHE A 1 83 ? -21.925 7.862 25.264 1.00 76.19 83 PHE A O 1
ATOM 664 N N . ARG A 1 84 ? -23.986 8.289 24.494 1.00 76.88 84 ARG A N 1
ATOM 665 C CA . ARG A 1 84 ? -23.519 8.780 23.188 1.00 76.88 84 ARG A CA 1
ATOM 666 C C . ARG A 1 84 ? -22.684 10.046 23.350 1.00 76.88 84 ARG A C 1
ATOM 668 O O . ARG A 1 84 ? -21.644 10.165 22.707 1.00 76.88 84 ARG A O 1
ATOM 675 N N . SER A 1 85 ? -23.138 10.987 24.175 1.00 79.12 85 SER A N 1
ATOM 676 C CA . SER A 1 85 ? -22.421 12.242 24.402 1.00 79.12 85 SER A CA 1
ATOM 677 C C . SER A 1 85 ? -21.072 12.017 25.091 1.00 79.12 85 SER A C 1
ATOM 679 O O . SER A 1 85 ? -20.079 12.630 24.702 1.00 79.12 85 SER A O 1
ATOM 681 N N . ASP A 1 86 ? -21.005 11.066 26.022 1.00 83.25 86 ASP A N 1
ATOM 682 C CA . ASP A 1 86 ? -19.783 10.669 26.710 1.00 83.25 86 ASP A CA 1
ATOM 683 C C . ASP A 1 86 ? -18.823 9.936 25.774 1.00 83.25 86 ASP A C 1
ATOM 685 O O . ASP A 1 86 ? -17.626 10.221 25.784 1.00 83.25 86 ASP A O 1
ATOM 689 N N . ALA A 1 87 ? -19.329 9.054 24.909 1.00 80.62 87 ALA A N 1
ATOM 690 C CA . ALA A 1 87 ? -18.525 8.369 23.900 1.00 80.62 87 ALA A CA 1
ATOM 691 C C . ALA A 1 87 ? -17.937 9.347 22.869 1.00 80.62 87 ALA A C 1
ATOM 693 O O . ALA A 1 87 ? -16.759 9.240 22.526 1.00 80.62 87 ALA A O 1
ATOM 694 N N . VAL A 1 88 ? -18.724 10.327 22.406 1.00 83.12 88 VAL A N 1
ATOM 695 C CA . VAL A 1 88 ? -18.251 11.381 21.491 1.00 83.12 88 VAL A CA 1
ATOM 696 C C . VAL A 1 88 ? -17.211 12.256 22.180 1.00 83.12 88 VAL A C 1
ATOM 698 O O . VAL A 1 88 ? -16.124 12.439 21.641 1.00 83.12 88 VAL A O 1
ATOM 701 N N . ARG A 1 89 ? -17.483 12.722 23.403 1.00 85.12 89 ARG A N 1
ATOM 702 C CA . ARG A 1 89 ? -16.533 13.529 24.180 1.00 85.12 89 ARG A CA 1
ATOM 703 C C . ARG A 1 89 ? -15.241 12.760 24.458 1.00 85.12 89 ARG A C 1
ATOM 705 O O . ARG A 1 89 ? -14.153 13.327 24.409 1.00 85.12 89 ARG A O 1
ATOM 712 N N . TRP A 1 90 ? -15.337 11.461 24.731 1.00 85.56 90 TRP A N 1
ATOM 713 C CA . TRP A 1 90 ? -14.178 10.591 24.892 1.00 85.56 90 TRP A CA 1
ATOM 714 C C . TRP A 1 90 ? -13.371 10.475 23.592 1.00 85.56 90 TRP A C 1
ATOM 716 O O . TRP A 1 90 ? -12.153 10.651 23.627 1.00 85.56 90 TRP A O 1
ATOM 726 N N . TYR A 1 91 ? -14.036 10.259 22.451 1.00 82.06 91 TYR A N 1
ATOM 727 C CA . TYR A 1 91 ? -13.407 10.212 21.126 1.00 82.06 91 TYR A CA 1
ATOM 728 C C . TYR A 1 91 ? -12.729 11.535 20.740 1.00 82.06 91 TYR A C 1
ATOM 730 O O . TYR A 1 91 ? -11.597 11.538 20.254 1.00 82.06 91 TYR A O 1
ATOM 738 N N . GLU A 1 92 ? -13.376 12.670 20.993 1.00 83.50 92 GLU A N 1
ATOM 739 C CA . GLU A 1 92 ? -12.826 14.002 20.718 1.00 83.50 92 GLU A CA 1
ATOM 740 C C . GLU A 1 92 ? -11.606 14.320 21.591 1.00 83.50 92 GLU A C 1
ATOM 742 O O . GLU A 1 92 ? -10.665 14.960 21.126 1.00 83.50 92 GLU A O 1
ATOM 747 N N . ASN A 1 93 ? -11.573 13.806 22.823 1.00 83.31 93 ASN A N 1
ATOM 748 C CA . ASN A 1 93 ? -10.435 13.954 23.730 1.00 83.31 93 ASN A CA 1
ATOM 749 C C . ASN A 1 93 ? -9.230 13.065 23.368 1.00 83.31 93 ASN A C 1
ATOM 751 O O . ASN A 1 93 ? -8.141 13.248 23.923 1.00 83.31 93 ASN A O 1
ATOM 755 N N . LEU A 1 94 ? -9.386 12.089 22.466 1.00 74.00 94 LEU A N 1
ATOM 756 C CA . LEU A 1 94 ? -8.275 11.264 21.994 1.00 74.00 94 LEU A CA 1
ATOM 757 C C . LEU A 1 94 ? -7.389 12.047 21.018 1.00 74.00 94 LEU A C 1
ATOM 759 O O . LEU A 1 94 ? -7.858 12.694 20.087 1.00 74.00 94 LEU A O 1
ATOM 763 N N . ASN A 1 95 ? -6.067 11.910 21.171 1.00 78.19 95 ASN A N 1
ATOM 764 C CA . ASN A 1 95 ? -5.123 12.416 20.172 1.00 78.19 95 ASN A CA 1
ATOM 765 C C . ASN A 1 95 ? -5.453 11.860 18.779 1.00 78.19 95 ASN A C 1
ATOM 767 O O . ASN A 1 95 ? -5.781 10.679 18.642 1.00 78.19 95 ASN A O 1
ATOM 771 N N . ARG A 1 96 ? -5.219 12.666 17.736 1.00 75.62 96 ARG A N 1
ATOM 772 C CA . ARG A 1 96 ? -5.504 12.311 16.335 1.00 75.62 96 ARG A CA 1
ATOM 773 C C . ARG A 1 96 ? -4.965 10.936 15.915 1.00 75.62 96 ARG A C 1
ATOM 775 O O . ARG A 1 96 ? -5.644 10.198 15.216 1.00 75.62 96 ARG A O 1
ATOM 782 N N . ARG A 1 97 ? -3.780 10.555 16.403 1.00 72.12 97 ARG A N 1
ATOM 783 C CA . ARG A 1 97 ? -3.183 9.220 16.193 1.00 72.12 97 ARG A CA 1
ATOM 784 C C . ARG A 1 97 ? -4.062 8.086 16.713 1.00 72.12 97 ARG A C 1
ATOM 786 O O . ARG A 1 97 ? -4.312 7.118 16.008 1.00 72.12 97 ARG A O 1
ATOM 793 N N . HIS A 1 98 ? -4.529 8.213 17.950 1.00 77.00 98 HIS A N 1
ATOM 794 C CA . HIS A 1 98 ? -5.363 7.192 18.568 1.00 77.00 98 HIS A CA 1
ATOM 795 C C . HIS A 1 98 ? -6.729 7.116 17.888 1.00 77.00 98 HIS A C 1
ATOM 797 O O . HIS A 1 98 ? -7.233 6.017 17.718 1.00 77.00 98 HIS A O 1
ATOM 803 N N . GLN A 1 99 ? -7.278 8.247 17.427 1.00 80.19 99 GLN A N 1
ATOM 804 C CA . GLN A 1 99 ? -8.498 8.260 16.612 1.00 80.19 99 GLN A CA 1
ATOM 805 C C . GLN A 1 99 ? -8.321 7.439 15.325 1.00 80.19 99 GLN A C 1
ATOM 807 O O . GLN A 1 99 ? -9.148 6.583 15.028 1.00 80.19 99 GLN A O 1
ATOM 812 N N . LEU A 1 100 ? -7.214 7.633 14.595 1.00 82.31 100 LEU A N 1
ATOM 813 C CA . LEU A 1 100 ? -6.942 6.893 13.358 1.00 82.31 100 LEU A CA 1
ATOM 814 C C . LEU A 1 100 ? -6.851 5.377 13.594 1.00 82.31 100 LEU A C 1
ATOM 816 O O . LEU A 1 100 ? -7.506 4.619 12.878 1.00 82.31 100 LEU A O 1
ATOM 820 N N . TYR A 1 101 ? -6.105 4.932 14.610 1.00 80.19 101 TYR A N 1
ATOM 821 C CA . TYR A 1 101 ? -5.983 3.504 14.938 1.00 80.19 101 TYR A CA 1
ATOM 822 C C . TYR A 1 101 ? -7.267 2.898 15.510 1.00 80.19 101 TYR A C 1
ATOM 824 O O . TYR A 1 101 ? -7.583 1.739 15.235 1.00 80.19 101 TYR A O 1
ATOM 832 N N . LEU A 1 102 ? -8.032 3.674 16.277 1.00 83.25 102 LEU A N 1
ATOM 833 C CA . LEU A 1 102 ? -9.333 3.251 16.780 1.00 83.25 102 LEU A CA 1
ATOM 834 C C . LEU A 1 102 ? -10.314 3.033 15.623 1.00 83.25 102 LEU A C 1
ATOM 836 O O . LEU A 1 102 ? -10.988 2.008 15.600 1.00 83.25 102 LEU A O 1
ATOM 840 N N . ASN A 1 103 ? -10.314 3.914 14.619 1.00 86.00 103 ASN A N 1
ATOM 841 C CA . ASN A 1 103 ? -11.112 3.732 13.405 1.00 86.00 103 ASN A CA 1
ATOM 842 C C . ASN A 1 103 ? -10.707 2.459 12.649 1.00 86.00 103 ASN A C 1
ATOM 844 O O . ASN A 1 103 ? -11.579 1.678 12.282 1.00 86.00 103 ASN A O 1
ATOM 848 N N . VAL A 1 104 ? -9.399 2.197 12.485 1.00 85.50 104 VAL A N 1
ATOM 849 C CA . VAL A 1 104 ? -8.916 0.926 11.902 1.00 85.50 104 VAL A CA 1
ATOM 850 C C . VAL A 1 104 ? -9.477 -0.262 12.686 1.00 85.50 104 VAL A C 1
ATOM 852 O O . VAL A 1 104 ? -10.045 -1.178 12.098 1.00 85.50 104 VAL A O 1
ATOM 855 N N . THR A 1 105 ? -9.368 -0.222 14.014 1.00 84.62 105 THR A N 1
ATOM 856 C CA . THR A 1 105 ? -9.816 -1.305 14.900 1.00 84.62 105 THR A CA 1
ATOM 857 C C . THR A 1 105 ? -11.325 -1.535 14.808 1.00 84.62 105 THR A C 1
ATOM 859 O O . THR A 1 105 ? -11.766 -2.680 14.760 1.00 84.62 105 THR A O 1
ATOM 862 N N . MET A 1 106 ? -12.124 -0.467 14.730 1.00 84.88 106 MET A N 1
ATOM 863 C CA . MET A 1 106 ? -13.580 -0.556 14.580 1.00 84.88 106 MET A CA 1
ATOM 864 C C . MET A 1 106 ? -14.007 -1.096 13.208 1.00 84.88 106 MET A C 1
ATOM 866 O O . MET A 1 106 ? -15.043 -1.752 13.109 1.00 84.88 106 MET A O 1
ATOM 870 N N . CYS A 1 107 ? -13.213 -0.876 12.158 1.00 86.94 107 CYS A N 1
ATOM 871 C CA . CYS A 1 107 ? -13.505 -1.394 10.822 1.00 86.94 107 CYS A CA 1
ATOM 872 C C . CYS A 1 107 ? -13.246 -2.904 10.676 1.00 86.94 107 CYS A C 1
ATOM 874 O O . CYS A 1 107 ? -13.911 -3.544 9.866 1.00 86.94 107 CYS A O 1
ATOM 876 N N . ILE A 1 108 ? -12.335 -3.500 11.456 1.00 87.25 108 ILE A N 1
ATOM 877 C CA . ILE A 1 108 ? -12.006 -4.940 11.384 1.00 87.25 108 ILE A CA 1
ATOM 878 C C . ILE A 1 108 ? -13.234 -5.855 11.575 1.00 87.25 108 ILE A C 1
ATOM 880 O O . ILE A 1 108 ? -13.468 -6.699 10.707 1.00 87.25 108 ILE A O 1
ATOM 884 N N . PRO A 1 109 ? -14.050 -5.728 12.643 1.00 85.75 109 PRO A N 1
ATOM 885 C CA . PRO A 1 109 ? -15.227 -6.582 12.808 1.00 85.75 109 PRO A CA 1
ATOM 886 C C . PRO A 1 109 ? -16.269 -6.345 11.709 1.00 85.75 109 PRO A C 1
ATOM 888 O O . PRO A 1 109 ? -16.936 -7.286 11.285 1.00 85.75 109 PRO A O 1
ATOM 891 N N . PHE A 1 110 ? -16.375 -5.113 11.200 1.00 86.75 110 PHE A N 1
ATOM 892 C CA . PHE A 1 110 ? -17.259 -4.794 10.081 1.00 86.75 110 PHE A CA 1
ATOM 893 C C . PHE A 1 110 ? -16.817 -5.487 8.782 1.00 86.75 110 PHE A C 1
ATOM 895 O O . PHE A 1 110 ? -17.643 -6.056 8.075 1.00 86.75 110 PHE A O 1
ATOM 902 N N . LEU A 1 111 ? -15.513 -5.526 8.501 1.00 87.44 111 LEU A N 1
ATOM 903 C CA . LEU A 1 111 ? -14.952 -6.290 7.384 1.00 87.44 111 LEU A CA 1
ATOM 904 C C . LEU A 1 111 ? -15.164 -7.793 7.547 1.00 87.44 111 LEU A C 1
ATOM 906 O O . LEU A 1 111 ? -15.534 -8.454 6.583 1.00 87.44 111 LEU A O 1
ATOM 910 N N . GLY A 1 112 ? -14.977 -8.324 8.759 1.00 86.62 112 GLY A N 1
ATOM 911 C CA . GLY A 1 112 ? -15.269 -9.726 9.062 1.00 86.62 112 G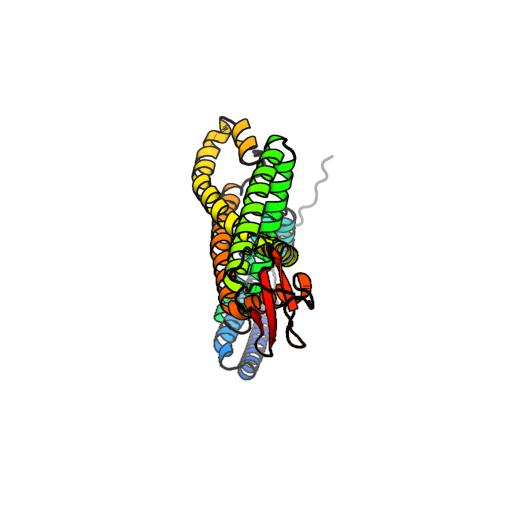LY A CA 1
ATOM 912 C C . GLY A 1 112 ? -16.734 -10.075 8.798 1.00 86.62 112 GLY A C 1
ATOM 913 O O . GLY A 1 112 ? -17.027 -11.112 8.209 1.00 86.62 112 GLY A O 1
ATOM 914 N N . TYR A 1 113 ? -17.655 -9.174 9.151 1.00 84.81 113 TYR A N 1
ATOM 915 C CA . TYR A 1 113 ? -19.071 -9.330 8.834 1.00 84.81 113 TYR A CA 1
ATOM 916 C C . TYR A 1 113 ? -19.332 -9.342 7.321 1.00 84.81 113 TYR A C 1
ATOM 918 O O . TYR A 1 113 ? -20.013 -10.238 6.827 1.00 84.81 113 TYR A O 1
ATOM 926 N N . LEU A 1 114 ? -18.759 -8.393 6.575 1.00 86.69 114 LEU A N 1
ATOM 927 C CA . LEU A 1 114 ? -18.912 -8.341 5.118 1.00 86.69 114 LEU A CA 1
ATOM 928 C C . LEU A 1 114 ? -18.310 -9.562 4.417 1.00 86.69 114 LEU A C 1
ATOM 930 O O . LEU A 1 114 ? -18.880 -10.027 3.437 1.00 86.69 114 LEU A O 1
ATOM 934 N N . TYR A 1 115 ? -17.203 -10.103 4.930 1.00 86.50 115 TYR A N 1
ATOM 935 C CA . TYR A 1 115 ? -16.591 -11.323 4.407 1.00 86.50 115 TYR A CA 1
ATOM 936 C C . TYR A 1 115 ? -17.529 -12.530 4.508 1.00 86.50 115 TYR A C 1
ATOM 938 O O . TYR A 1 115 ? -17.675 -13.281 3.547 1.00 86.50 115 TYR A O 1
ATOM 946 N N . VAL A 1 116 ? -18.192 -12.694 5.659 1.00 85.19 116 VAL A N 1
ATOM 947 C CA . VAL A 1 116 ? -19.185 -13.762 5.874 1.00 85.19 116 VAL A CA 1
ATOM 948 C C . VAL A 1 116 ? -20.423 -13.555 5.000 1.00 85.19 116 VAL A C 1
ATOM 950 O O . VAL A 1 116 ? -21.055 -14.523 4.587 1.00 85.19 116 VAL A O 1
ATOM 953 N N . LEU A 1 117 ? -20.779 -12.298 4.740 1.00 81.81 117 LEU A N 1
ATOM 954 C CA . LEU A 1 117 ? -21.971 -11.928 3.994 1.00 81.81 117 LEU A CA 1
ATOM 955 C C . LEU A 1 117 ? -21.802 -12.152 2.478 1.00 81.81 117 LEU A C 1
ATOM 957 O O . LEU A 1 117 ? -22.644 -12.803 1.866 1.00 81.81 117 LEU A O 1
ATOM 961 N N . ASP A 1 118 ? -20.722 -11.634 1.888 1.00 82.12 118 ASP A N 1
ATOM 962 C CA . ASP A 1 118 ? -20.341 -11.857 0.490 1.00 82.12 118 ASP A CA 1
ATOM 963 C C . ASP A 1 118 ? -18.871 -11.499 0.257 1.00 82.12 118 ASP A C 1
ATOM 965 O O . ASP A 1 118 ? -18.487 -10.329 0.130 1.00 82.12 118 ASP A O 1
ATOM 969 N N . ALA A 1 119 ? -18.057 -12.549 0.160 1.00 82.50 119 ALA A N 1
ATOM 970 C CA . ALA A 1 119 ? -16.619 -12.440 0.008 1.00 82.50 119 ALA A CA 1
ATOM 971 C C . ALA A 1 119 ? -16.190 -11.772 -1.308 1.00 82.50 119 ALA A C 1
ATOM 973 O O . ALA A 1 119 ? -15.177 -11.080 -1.317 1.00 82.50 119 ALA A O 1
ATOM 974 N N . ASN A 1 120 ? -16.919 -11.951 -2.413 1.00 82.56 120 ASN A N 1
ATOM 975 C CA . ASN A 1 120 ? -16.437 -11.530 -3.734 1.00 82.56 120 ASN A CA 1
ATOM 976 C C . ASN A 1 120 ? -17.042 -10.203 -4.196 1.00 82.56 120 ASN A C 1
ATOM 978 O O . ASN A 1 120 ? -16.333 -9.400 -4.800 1.00 82.56 120 ASN A O 1
ATOM 982 N N . GLY A 1 121 ? -18.327 -9.963 -3.928 1.00 84.75 121 GLY A N 1
ATOM 983 C CA . GLY A 1 121 ? -19.011 -8.752 -4.382 1.00 84.75 121 GLY A CA 1
ATOM 984 C C . GLY A 1 121 ? -18.812 -7.568 -3.442 1.00 84.75 121 GLY A C 1
ATOM 985 O O . GLY A 1 121 ? -18.339 -6.519 -3.873 1.00 84.75 121 GLY A O 1
ATOM 986 N N . LEU A 1 122 ? -19.148 -7.718 -2.158 1.00 84.12 122 LEU A N 1
ATOM 987 C CA . LEU A 1 122 ? -19.065 -6.617 -1.186 1.00 84.12 122 LEU A CA 1
ATOM 988 C C . LEU A 1 122 ? -17.737 -6.539 -0.437 1.00 84.12 122 LEU A C 1
ATOM 990 O O . LEU A 1 122 ? -17.230 -5.439 -0.213 1.00 84.12 122 LEU A O 1
ATOM 994 N N . PHE A 1 123 ? -17.168 -7.672 -0.027 1.00 88.75 123 PHE A N 1
ATOM 995 C CA . PHE A 1 123 ? -15.964 -7.653 0.799 1.00 88.75 123 PHE A CA 1
ATOM 996 C C . PHE A 1 123 ? -14.746 -7.119 0.043 1.00 88.75 123 PHE A C 1
ATOM 998 O O . PHE A 1 123 ? -14.091 -6.221 0.557 1.00 88.75 123 PHE A O 1
ATOM 1005 N N . VAL A 1 124 ? -14.456 -7.602 -1.172 1.00 86.06 124 VAL A N 1
ATOM 1006 C CA . VAL A 1 124 ? -13.279 -7.165 -1.953 1.00 86.06 124 VAL A CA 1
ATOM 1007 C C . VAL A 1 124 ? -13.186 -5.638 -2.119 1.00 86.06 124 VAL A C 1
ATOM 1009 O O . VAL A 1 124 ? -12.143 -5.083 -1.761 1.00 86.06 124 VAL A O 1
ATOM 1012 N N . PRO A 1 125 ? -14.212 -4.916 -2.616 1.00 87.94 125 PRO A N 1
ATOM 1013 C CA . PRO A 1 125 ? -14.104 -3.468 -2.796 1.00 87.94 125 PRO A CA 1
ATOM 1014 C C . PRO A 1 125 ? -13.989 -2.718 -1.463 1.00 87.94 125 PRO A C 1
ATOM 1016 O O . PRO A 1 125 ? -13.217 -1.764 -1.362 1.00 87.94 125 PRO A O 1
ATOM 1019 N N . VAL A 1 126 ? -14.694 -3.155 -0.414 1.00 89.25 126 VAL A N 1
ATOM 1020 C CA . VAL A 1 126 ? -14.607 -2.516 0.910 1.00 89.25 126 VAL A CA 1
ATOM 1021 C C . VAL A 1 126 ? -13.257 -2.799 1.577 1.00 89.25 126 VAL A C 1
ATOM 1023 O O . VAL A 1 126 ? -12.675 -1.905 2.188 1.00 89.25 126 VAL A O 1
ATOM 1026 N N . ALA A 1 127 ? -12.711 -4.004 1.411 1.00 87.94 127 ALA A N 1
ATOM 1027 C CA . ALA A 1 127 ? -11.376 -4.371 1.867 1.00 87.94 127 ALA A CA 1
ATOM 1028 C C . ALA A 1 127 ? -10.293 -3.561 1.144 1.00 87.94 127 ALA A C 1
ATOM 1030 O O . ALA A 1 127 ? -9.334 -3.130 1.782 1.00 87.94 127 ALA A O 1
ATOM 1031 N N . ALA A 1 128 ? -10.464 -3.281 -0.152 1.00 86.75 128 ALA A N 1
ATOM 1032 C CA . ALA A 1 128 ? -9.571 -2.394 -0.893 1.00 86.75 128 ALA A CA 1
ATOM 1033 C C . ALA A 1 128 ? -9.609 -0.956 -0.344 1.00 86.75 128 ALA A C 1
ATOM 1035 O O . ALA A 1 128 ? -8.555 -0.372 -0.094 1.00 86.75 128 ALA A O 1
ATOM 1036 N N . LEU A 1 129 ? -10.798 -0.400 -0.078 1.00 89.44 129 LEU A N 1
ATOM 1037 C CA . LEU A 1 129 ? -10.940 0.924 0.549 1.00 89.44 129 LEU A CA 1
ATOM 1038 C C . LEU A 1 129 ? -10.332 0.970 1.953 1.00 89.44 129 LEU A C 1
ATOM 1040 O O . LEU A 1 129 ? -9.662 1.939 2.311 1.00 89.44 129 LEU A O 1
ATOM 1044 N N . PHE A 1 130 ? -10.528 -0.086 2.740 1.00 90.38 130 PHE A N 1
ATOM 1045 C CA . PHE A 1 130 ? -9.903 -0.220 4.049 1.00 90.38 130 PHE A CA 1
ATOM 1046 C C . PHE A 1 130 ? -8.378 -0.259 3.945 1.00 90.38 130 PHE A C 1
ATOM 1048 O O . PHE A 1 130 ? -7.701 0.440 4.693 1.00 90.38 130 PHE A O 1
ATOM 1055 N N . LEU A 1 131 ? -7.830 -1.008 2.986 1.00 87.12 131 LEU A N 1
ATOM 1056 C CA . LEU A 1 131 ? -6.391 -1.067 2.758 1.00 87.12 131 LEU A CA 1
ATOM 1057 C C . LEU A 1 131 ? -5.835 0.301 2.337 1.00 87.12 131 LEU A C 1
ATOM 1059 O O . LEU A 1 131 ? -4.811 0.719 2.869 1.00 87.12 131 LEU A O 1
ATOM 1063 N N . ILE A 1 132 ? -6.540 1.046 1.477 1.00 86.88 132 ILE A N 1
ATOM 1064 C CA . ILE A 1 132 ? -6.193 2.436 1.128 1.00 86.88 132 ILE A CA 1
ATOM 1065 C C . ILE A 1 132 ? -6.199 3.330 2.374 1.00 86.88 132 ILE A C 1
ATOM 1067 O O . ILE A 1 132 ? -5.266 4.107 2.581 1.00 86.88 132 ILE A O 1
ATOM 1071 N N . TYR A 1 133 ? -7.213 3.209 3.232 1.00 88.00 133 TYR A N 1
ATOM 1072 C CA . TYR A 1 133 ? -7.268 3.951 4.489 1.00 88.00 133 TYR A CA 1
ATOM 1073 C C . TYR A 1 133 ? -6.083 3.601 5.402 1.00 88.00 133 TYR A C 1
ATOM 1075 O O . TYR A 1 133 ? -5.422 4.502 5.919 1.00 88.00 133 TYR A O 1
ATOM 1083 N N . CYS A 1 134 ? -5.754 2.315 5.555 1.00 85.69 134 CYS A N 1
ATOM 1084 C CA . CYS A 1 134 ? -4.594 1.872 6.323 1.00 85.69 134 CYS A CA 1
ATOM 1085 C C . CYS A 1 134 ? -3.279 2.415 5.754 1.00 85.69 134 CYS A C 1
ATOM 1087 O O . CYS A 1 134 ? -2.447 2.887 6.527 1.00 85.69 134 CYS A O 1
ATOM 1089 N N . LEU A 1 135 ? -3.108 2.411 4.427 1.00 84.12 135 LEU A N 1
ATOM 1090 C CA . LEU A 1 135 ? -1.963 3.045 3.773 1.00 84.12 135 LEU A CA 1
ATOM 1091 C C . LEU A 1 135 ? -1.910 4.542 4.090 1.00 84.12 135 LEU A C 1
ATOM 1093 O O . LEU A 1 135 ? -0.848 5.035 4.445 1.00 84.12 135 LEU A O 1
ATOM 1097 N N . GLY A 1 136 ? -3.046 5.245 4.077 1.00 82.88 136 GLY A N 1
ATOM 1098 C CA . GLY A 1 136 ? -3.126 6.651 4.481 1.00 82.88 136 GLY A CA 1
ATOM 1099 C C . GLY A 1 136 ? -2.694 6.899 5.932 1.00 82.88 136 GLY A C 1
ATOM 1100 O O . GLY A 1 136 ? -1.978 7.864 6.205 1.00 82.88 136 GLY A O 1
ATOM 1101 N N . VAL A 1 137 ? -3.066 6.012 6.863 1.00 82.44 137 VAL A N 1
ATOM 1102 C CA . VAL A 1 137 ? -2.608 6.072 8.265 1.00 82.44 137 VAL A CA 1
ATOM 1103 C C . VAL A 1 137 ? -1.091 5.884 8.349 1.00 82.44 137 VAL A C 1
ATOM 1105 O O . VAL A 1 137 ? -0.416 6.676 9.007 1.00 82.44 137 VAL A O 1
ATOM 1108 N N . VAL A 1 138 ? -0.541 4.891 7.642 1.00 80.31 138 VAL A N 1
ATOM 1109 C CA . VAL A 1 138 ? 0.912 4.662 7.581 1.00 80.31 138 VAL A CA 1
ATOM 1110 C C . VAL A 1 138 ? 1.629 5.865 6.968 1.00 80.31 138 VAL A C 1
ATOM 1112 O O . VAL A 1 138 ? 2.610 6.339 7.535 1.00 80.31 138 VAL A O 1
ATOM 1115 N N . SER A 1 139 ? 1.132 6.412 5.857 1.00 80.25 139 SER A N 1
ATOM 1116 C CA . SER A 1 139 ? 1.699 7.602 5.216 1.00 80.25 139 SER A CA 1
ATOM 1117 C C . SER A 1 139 ? 1.708 8.805 6.155 1.00 80.25 139 SER A C 1
ATOM 1119 O O . SER A 1 139 ? 2.710 9.511 6.223 1.00 80.25 139 SER A O 1
ATOM 1121 N N . TYR A 1 140 ? 0.638 9.021 6.926 1.00 80.88 140 TYR A N 1
ATOM 1122 C CA . TYR A 1 140 ? 0.592 10.086 7.929 1.00 80.88 140 TYR A CA 1
ATOM 1123 C C . TYR A 1 140 ? 1.688 9.924 8.994 1.00 80.88 140 TYR A C 1
ATOM 1125 O O . TYR A 1 140 ? 2.368 10.894 9.346 1.00 80.88 140 TYR A O 1
ATOM 1133 N N . ASP A 1 141 ? 1.896 8.702 9.490 1.00 74.12 141 ASP A N 1
ATOM 1134 C CA . ASP A 1 141 ? 2.960 8.421 10.452 1.00 74.12 141 ASP A CA 1
ATOM 1135 C C . ASP A 1 141 ? 4.356 8.596 9.846 1.00 74.12 141 ASP A C 1
ATOM 1137 O O . ASP A 1 141 ? 5.213 9.212 10.485 1.00 74.12 141 ASP A O 1
ATOM 1141 N N . VAL A 1 142 ? 4.575 8.135 8.610 1.00 75.81 142 VAL A N 1
ATOM 1142 C CA . VAL A 1 142 ? 5.853 8.314 7.908 1.00 75.81 142 VAL A CA 1
ATOM 1143 C C . VAL A 1 142 ? 6.149 9.793 7.678 1.00 75.81 142 VAL A C 1
ATOM 1145 O O . VAL A 1 142 ? 7.249 10.228 8.003 1.00 75.81 142 VAL A O 1
ATOM 1148 N N . CYS A 1 143 ? 5.186 10.592 7.211 1.00 77.94 143 CYS A N 1
ATOM 1149 C CA . CYS A 1 143 ? 5.371 12.035 7.024 1.00 77.94 143 CYS A CA 1
ATOM 1150 C C . CYS A 1 143 ? 5.763 12.739 8.329 1.00 77.94 143 CYS A C 1
ATOM 1152 O O . CYS A 1 143 ? 6.628 13.614 8.331 1.00 77.94 143 CYS A O 1
ATOM 1154 N N . ARG A 1 144 ? 5.169 12.338 9.460 1.00 73.69 144 ARG A N 1
ATOM 1155 C CA . ARG A 1 144 ? 5.546 12.887 10.768 1.00 73.69 144 ARG A CA 1
ATOM 1156 C C . ARG A 1 144 ? 6.964 12.483 11.165 1.00 73.69 144 ARG A C 1
ATOM 1158 O O . ARG A 1 144 ? 7.728 13.329 11.617 1.00 73.69 144 ARG A O 1
ATOM 1165 N N . ILE A 1 145 ? 7.302 11.199 11.045 1.00 71.31 145 ILE A N 1
ATOM 1166 C CA . ILE A 1 145 ? 8.640 10.693 11.382 1.00 71.31 145 ILE A CA 1
ATOM 1167 C C . ILE A 1 145 ? 9.688 11.387 10.510 1.00 71.31 145 ILE A C 1
ATOM 1169 O O . ILE A 1 145 ? 10.698 11.859 11.022 1.00 71.31 145 ILE A O 1
ATOM 1173 N N . TYR A 1 146 ? 9.405 11.521 9.217 1.00 74.44 146 TYR A N 1
ATOM 1174 C CA . TYR A 1 146 ? 10.227 12.260 8.272 1.00 74.44 146 TYR A CA 1
ATOM 1175 C C . TYR A 1 146 ? 10.444 13.709 8.718 1.00 74.44 146 TYR A C 1
ATOM 1177 O O . TYR A 1 146 ? 11.589 14.140 8.795 1.00 74.44 146 TYR A O 1
ATOM 1185 N N . ALA A 1 147 ? 9.380 14.431 9.093 1.00 74.38 147 ALA A N 1
ATOM 1186 C CA . ALA A 1 147 ? 9.491 15.808 9.577 1.00 74.38 147 ALA A CA 1
ATOM 1187 C C . ALA A 1 147 ? 10.440 15.923 10.783 1.00 74.38 147 ALA A C 1
ATOM 1189 O O . ALA A 1 147 ? 11.333 16.765 10.775 1.00 74.38 147 ALA A O 1
ATOM 1190 N N . ILE A 1 148 ? 10.316 15.020 11.762 1.00 73.12 148 ILE A N 1
ATOM 1191 C CA . ILE A 1 148 ? 11.181 14.988 12.955 1.00 73.12 148 ILE A CA 1
ATOM 1192 C C . ILE A 1 148 ? 12.640 14.698 12.574 1.00 73.12 148 ILE A C 1
ATOM 1194 O O . ILE A 1 148 ? 13.560 15.347 13.067 1.00 73.12 148 ILE A O 1
ATOM 1198 N N . ILE A 1 149 ? 12.876 13.732 11.683 1.00 70.38 149 ILE A N 1
ATOM 1199 C CA . ILE A 1 149 ? 14.232 13.383 11.235 1.00 70.38 149 ILE A CA 1
ATOM 1200 C C . ILE A 1 149 ? 14.864 14.567 10.486 1.00 70.38 149 ILE A C 1
ATOM 1202 O O . ILE A 1 149 ? 16.027 14.902 10.728 1.00 70.38 149 ILE A O 1
ATOM 1206 N N . CYS A 1 150 ? 14.093 15.244 9.633 1.00 79.31 150 CYS A N 1
ATOM 1207 C CA . CYS A 1 150 ? 14.531 16.394 8.845 1.00 79.31 150 CYS A CA 1
ATOM 1208 C C . CYS A 1 150 ? 14.931 17.619 9.670 1.00 79.31 150 CYS A C 1
ATOM 1210 O O . CYS A 1 150 ? 15.670 18.460 9.156 1.00 79.31 150 CYS A O 1
ATOM 1212 N N . GLU A 1 151 ? 14.492 17.744 10.922 1.00 82.56 151 GLU A N 1
ATOM 1213 C CA . GLU A 1 151 ? 14.914 18.847 11.795 1.00 82.56 151 GLU A CA 1
ATOM 1214 C C . GLU A 1 151 ? 16.405 18.766 12.158 1.00 82.56 151 GLU A C 1
ATOM 1216 O O . GLU A 1 151 ? 17.038 19.781 12.449 1.00 82.56 151 GLU A O 1
ATOM 1221 N N . THR A 1 152 ? 17.010 17.577 12.084 1.00 81.56 152 THR A N 1
ATOM 1222 C CA . THR A 1 152 ? 18.412 17.360 12.465 1.00 81.56 152 THR A CA 1
ATOM 1223 C C . THR A 1 152 ? 19.341 17.286 11.249 1.00 81.56 152 THR A C 1
ATOM 1225 O O . THR A 1 152 ? 19.011 16.681 10.229 1.00 81.56 152 THR A O 1
ATOM 1228 N N . PHE A 1 153 ? 20.554 17.848 11.352 1.00 81.69 153 PHE A N 1
ATOM 1229 C CA . PHE A 1 153 ? 21.577 17.736 10.295 1.00 81.69 153 PHE A CA 1
ATOM 1230 C C . PHE A 1 153 ? 21.931 16.278 9.974 1.00 81.69 153 PHE A C 1
ATOM 1232 O O . PHE A 1 153 ? 22.044 15.909 8.806 1.00 81.69 153 PHE A O 1
ATOM 1239 N N . ILE A 1 154 ? 22.052 15.442 11.009 1.00 77.88 154 ILE A N 1
ATOM 1240 C CA . ILE A 1 154 ? 22.314 14.005 10.862 1.00 77.88 154 ILE A CA 1
ATOM 1241 C C . ILE A 1 154 ? 21.162 13.335 10.109 1.00 77.88 154 ILE A C 1
ATOM 1243 O O . ILE A 1 154 ? 21.406 12.584 9.169 1.00 77.88 154 ILE A O 1
ATOM 1247 N N . GLY A 1 155 ? 19.913 13.640 10.469 1.00 72.69 155 GLY A N 1
ATOM 1248 C CA . GLY A 1 155 ? 18.741 13.073 9.810 1.00 72.69 155 GLY A CA 1
ATOM 1249 C C . GLY A 1 155 ? 18.648 13.439 8.330 1.00 72.69 155 GLY A C 1
ATOM 1250 O O . GLY A 1 155 ? 18.389 12.563 7.508 1.00 72.69 155 GLY A O 1
ATOM 1251 N N . LYS A 1 156 ? 18.966 14.686 7.959 1.00 82.50 156 LYS A N 1
ATOM 1252 C CA . LYS A 1 156 ? 19.093 15.084 6.544 1.00 82.50 156 LYS A CA 1
ATOM 1253 C C . LYS A 1 156 ? 20.158 14.263 5.813 1.00 82.50 156 LYS A C 1
ATOM 1255 O O . LYS A 1 156 ? 19.904 13.796 4.709 1.00 82.50 156 LYS A O 1
ATOM 1260 N N . GLY A 1 157 ? 21.318 14.042 6.439 1.00 86.50 157 GLY A N 1
ATOM 1261 C CA . GLY A 1 157 ? 22.377 13.196 5.882 1.00 86.50 157 GLY A CA 1
ATOM 1262 C C . GLY A 1 157 ? 21.916 11.754 5.645 1.00 86.50 157 GLY A C 1
ATOM 1263 O O . GLY A 1 157 ? 22.118 11.214 4.559 1.00 86.50 157 GLY A O 1
ATOM 1264 N N . VAL A 1 158 ? 21.230 11.156 6.622 1.00 82.00 158 VAL A N 1
ATOM 1265 C CA . VAL A 1 158 ? 20.670 9.798 6.511 1.00 82.00 158 VAL A CA 1
ATOM 1266 C C . VAL A 1 158 ? 19.645 9.710 5.379 1.00 82.00 158 VAL A C 1
ATOM 1268 O O . VAL A 1 158 ? 19.713 8.788 4.569 1.00 82.00 158 VAL A O 1
ATOM 1271 N N . ILE A 1 159 ? 18.733 10.681 5.278 1.00 83.88 159 ILE A N 1
ATOM 1272 C CA . ILE A 1 159 ? 17.736 10.734 4.200 1.00 83.88 159 ILE A CA 1
ATOM 1273 C C . ILE A 1 159 ? 18.419 10.821 2.835 1.00 83.88 159 ILE A C 1
ATOM 1275 O O . ILE A 1 159 ? 18.039 10.081 1.932 1.00 83.88 159 ILE A O 1
ATOM 1279 N N . SER A 1 160 ? 19.448 11.659 2.685 1.00 87.12 160 SER A N 1
ATOM 1280 C CA . SER A 1 160 ? 20.200 11.766 1.430 1.00 87.12 160 SER A CA 1
ATOM 1281 C C . SER A 1 160 ? 20.875 10.451 1.044 1.00 87.12 160 SER A C 1
ATOM 1283 O O . SER A 1 160 ? 20.801 10.047 -0.113 1.00 87.12 160 SER A O 1
ATOM 1285 N N . VAL A 1 161 ? 21.489 9.743 1.997 1.00 88.62 161 VAL A N 1
ATOM 1286 C CA . VAL A 1 161 ? 22.109 8.433 1.731 1.00 88.62 161 VAL A CA 1
ATOM 1287 C C . VAL A 1 161 ? 21.061 7.412 1.291 1.00 88.62 161 VAL A C 1
ATOM 1289 O O . VAL A 1 161 ? 21.246 6.743 0.275 1.00 88.62 161 VAL A O 1
ATOM 1292 N N . ILE A 1 162 ? 19.936 7.323 2.006 1.00 84.81 162 ILE A N 1
ATOM 1293 C CA . ILE A 1 162 ? 18.830 6.424 1.644 1.00 84.81 162 ILE A CA 1
ATOM 1294 C C . ILE A 1 162 ? 18.278 6.781 0.262 1.00 84.81 162 ILE A C 1
ATOM 1296 O O . ILE A 1 162 ? 18.014 5.887 -0.538 1.00 84.81 162 ILE A O 1
ATOM 1300 N N . PHE A 1 163 ? 18.146 8.071 -0.046 1.00 86.19 163 PHE A N 1
ATOM 1301 C CA . PHE A 1 163 ? 17.672 8.542 -1.341 1.00 86.19 163 PHE A CA 1
ATOM 1302 C C . PHE A 1 163 ? 18.617 8.147 -2.482 1.00 86.19 163 PHE A C 1
ATOM 1304 O O . PHE A 1 163 ? 18.153 7.669 -3.516 1.00 86.19 163 PHE A O 1
ATOM 1311 N N . VAL A 1 164 ? 19.934 8.278 -2.292 1.00 90.44 164 VAL A N 1
ATOM 1312 C CA . VAL A 1 164 ? 20.938 7.850 -3.281 1.00 90.44 164 VAL A CA 1
ATOM 1313 C C . VAL A 1 164 ? 20.875 6.339 -3.501 1.00 90.44 164 VAL A C 1
ATOM 1315 O O . VAL A 1 164 ? 20.837 5.884 -4.644 1.00 90.44 164 VAL A O 1
ATOM 1318 N N . ILE A 1 165 ? 20.816 5.550 -2.425 1.00 89.88 165 ILE A N 1
ATOM 1319 C CA . ILE A 1 165 ? 20.710 4.086 -2.516 1.00 89.88 165 ILE A CA 1
ATOM 1320 C C . ILE A 1 165 ? 19.409 3.687 -3.227 1.00 89.88 165 ILE A C 1
ATOM 1322 O O . ILE A 1 165 ? 19.436 2.878 -4.153 1.00 89.88 165 ILE A O 1
ATOM 1326 N N . GLY A 1 166 ? 18.281 4.282 -2.833 1.00 88.44 166 GLY A N 1
ATOM 1327 C CA . GLY A 1 166 ? 16.967 4.002 -3.409 1.00 88.44 166 GLY A CA 1
ATOM 1328 C C . GLY A 1 166 ? 16.876 4.376 -4.888 1.00 88.44 166 GLY A C 1
ATOM 1329 O O . GLY A 1 166 ? 16.371 3.588 -5.682 1.00 88.44 166 GLY A O 1
ATOM 1330 N N . SER A 1 167 ? 17.424 5.527 -5.278 1.00 89.69 167 SER A N 1
ATOM 1331 C CA . SER A 1 167 ? 17.434 5.978 -6.676 1.00 89.69 167 SER A CA 1
ATOM 1332 C C . SER A 1 167 ? 18.282 5.061 -7.558 1.00 89.69 167 SER A C 1
ATOM 1334 O O . SER A 1 167 ? 17.840 4.654 -8.631 1.00 89.69 167 SER A O 1
ATOM 1336 N N . ASN A 1 168 ? 19.467 4.660 -7.085 1.00 91.62 168 ASN A N 1
ATOM 1337 C CA . ASN A 1 168 ? 20.312 3.702 -7.800 1.00 91.62 168 ASN A CA 1
ATOM 1338 C C . ASN A 1 168 ? 19.635 2.334 -7.938 1.00 91.62 168 ASN A C 1
ATOM 1340 O O . ASN A 1 168 ? 19.702 1.713 -8.998 1.00 91.62 168 ASN A O 1
ATOM 1344 N N . LEU A 1 169 ? 18.940 1.876 -6.894 1.00 90.75 169 LEU A N 1
ATOM 1345 C CA . LEU A 1 169 ? 18.182 0.631 -6.945 1.00 90.75 169 LEU A CA 1
ATOM 1346 C C . LEU A 1 169 ? 17.011 0.721 -7.939 1.00 90.75 169 LEU A C 1
ATOM 1348 O O . LEU A 1 169 ? 16.808 -0.209 -8.716 1.00 90.75 169 LEU A O 1
ATOM 1352 N N . ALA A 1 170 ? 16.286 1.844 -7.972 1.00 90.88 170 ALA A N 1
ATOM 1353 C CA . ALA A 1 170 ? 15.196 2.081 -8.921 1.00 90.88 170 ALA A CA 1
ATOM 1354 C C . ALA A 1 170 ? 15.688 2.056 -10.374 1.00 90.88 170 ALA A C 1
ATOM 1356 O O . ALA A 1 170 ? 15.099 1.378 -11.220 1.00 90.88 170 ALA A O 1
ATOM 1357 N N . LEU A 1 171 ? 16.798 2.746 -10.651 1.00 91.75 171 LEU A N 1
ATOM 1358 C CA . LEU A 1 171 ? 17.439 2.757 -11.965 1.00 91.75 171 LEU A CA 1
ATOM 1359 C C . LEU A 1 171 ? 17.946 1.365 -12.356 1.00 91.75 171 LEU A C 1
ATOM 1361 O O . LEU A 1 171 ? 17.748 0.942 -13.490 1.00 91.75 171 LEU A O 1
ATOM 1365 N N . SER A 1 172 ? 18.544 0.623 -11.421 1.00 91.12 172 SER A N 1
ATOM 1366 C CA . SER A 1 172 ? 19.042 -0.734 -11.670 1.00 91.12 172 SER A CA 1
ATOM 1367 C C . SER A 1 172 ? 17.915 -1.714 -12.012 1.00 91.12 172 SER A C 1
ATOM 1369 O O . SER A 1 172 ? 18.015 -2.446 -12.999 1.00 91.12 172 SER A O 1
ATOM 1371 N N . ILE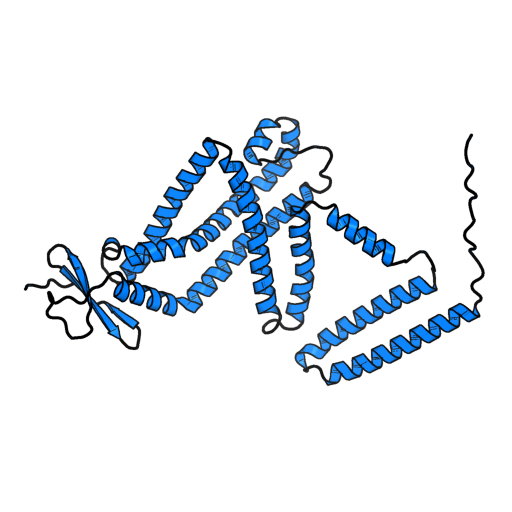 A 1 173 ? 16.814 -1.697 -11.250 1.00 90.06 173 ILE A N 1
ATOM 1372 C CA . ILE A 1 173 ? 15.634 -2.533 -11.524 1.00 90.06 173 ILE A CA 1
ATOM 1373 C C . ILE A 1 173 ? 15.044 -2.181 -12.893 1.00 90.06 173 ILE A C 1
ATOM 1375 O O . ILE A 1 173 ? 14.780 -3.074 -13.697 1.00 90.06 173 ILE A O 1
ATOM 1379 N N . SER A 1 174 ? 14.898 -0.888 -13.182 1.00 91.19 174 SER A N 1
ATOM 1380 C CA . SER A 1 174 ? 14.361 -0.405 -14.458 1.00 91.19 174 SER A CA 1
ATOM 1381 C C . SER A 1 174 ? 15.247 -0.808 -15.636 1.00 91.19 174 SER A C 1
ATOM 1383 O O . SER A 1 174 ? 14.757 -1.314 -16.645 1.00 91.19 174 SER A O 1
ATOM 1385 N N . GLY A 1 175 ? 16.565 -0.673 -15.480 1.00 91.31 175 GLY A N 1
ATOM 1386 C CA . GLY A 1 175 ? 17.536 -1.070 -16.490 1.00 91.31 175 GLY A CA 1
ATOM 1387 C C . GLY A 1 175 ? 17.530 -2.572 -16.761 1.00 91.31 175 GLY A C 1
ATOM 1388 O O . GLY A 1 175 ? 17.640 -2.981 -17.913 1.00 91.31 175 GLY A O 1
ATOM 1389 N N . LYS A 1 176 ? 17.325 -3.404 -15.731 1.00 91.31 176 LYS A N 1
ATOM 1390 C CA . LYS A 1 176 ? 17.171 -4.855 -15.901 1.00 91.31 176 LYS A CA 1
ATOM 1391 C C . LYS A 1 176 ? 15.938 -5.207 -16.739 1.00 91.31 176 LYS A C 1
ATOM 1393 O O . LYS A 1 176 ? 16.018 -6.109 -17.566 1.00 91.31 176 LYS A O 1
ATOM 1398 N N . ILE A 1 177 ? 14.819 -4.511 -16.533 1.00 89.75 177 ILE A N 1
ATOM 1399 C CA . ILE A 1 177 ? 13.580 -4.748 -17.288 1.00 89.75 177 ILE A CA 1
ATOM 1400 C C . ILE A 1 177 ? 13.767 -4.341 -18.755 1.00 89.75 177 ILE A C 1
ATOM 1402 O O . ILE A 1 177 ? 13.538 -5.152 -19.647 1.00 89.75 177 ILE A O 1
ATOM 1406 N N . ILE A 1 178 ? 14.264 -3.125 -19.004 1.00 90.88 178 ILE A N 1
ATOM 1407 C CA . ILE A 1 178 ? 14.493 -2.609 -20.364 1.00 90.88 178 ILE A CA 1
ATOM 1408 C C . ILE A 1 178 ? 15.524 -3.462 -21.113 1.00 90.88 178 ILE A C 1
ATOM 1410 O O . ILE A 1 178 ? 15.280 -3.868 -22.250 1.00 90.88 178 ILE A O 1
ATOM 1414 N N . GLY A 1 179 ? 16.654 -3.780 -20.478 1.00 89.31 179 GLY A N 1
ATOM 1415 C CA . GLY A 1 179 ? 17.694 -4.616 -21.079 1.00 89.31 179 GLY A CA 1
ATOM 1416 C C . GLY A 1 179 ? 17.223 -6.048 -21.347 1.00 89.31 179 GLY A C 1
ATOM 1417 O O . GLY A 1 179 ? 17.629 -6.652 -22.335 1.00 89.31 179 GLY A O 1
ATOM 1418 N N . GLY A 1 180 ? 16.318 -6.577 -20.516 1.00 88.00 180 GLY A N 1
ATOM 1419 C CA . GLY A 1 180 ? 15.680 -7.874 -20.746 1.00 88.00 180 GLY A CA 1
ATOM 1420 C C . GLY A 1 180 ? 14.762 -7.899 -21.972 1.00 88.00 180 GLY A C 1
ATOM 1421 O O . GLY A 1 180 ? 14.706 -8.918 -22.649 1.00 88.00 180 GLY A O 1
ATOM 1422 N N . MET A 1 181 ? 14.081 -6.788 -22.275 1.00 87.19 181 MET A N 1
ATOM 1423 C CA . MET A 1 181 ? 13.168 -6.672 -23.424 1.00 87.19 181 MET A CA 1
ATOM 1424 C C . MET A 1 181 ? 13.880 -6.371 -24.741 1.00 87.19 181 MET A C 1
ATOM 1426 O O . MET A 1 181 ? 13.467 -6.839 -25.796 1.00 87.19 181 MET A O 1
ATOM 1430 N N . THR A 1 182 ? 14.916 -5.538 -24.682 1.00 87.12 182 THR A N 1
ATOM 1431 C CA . THR A 1 182 ? 15.558 -4.963 -25.874 1.00 87.12 182 THR A CA 1
ATOM 1432 C C . THR A 1 182 ? 16.891 -5.619 -26.215 1.00 87.12 182 THR A C 1
ATOM 1434 O O . THR A 1 182 ? 17.426 -5.385 -27.293 1.00 87.12 182 THR A O 1
ATOM 1437 N N . HIS A 1 183 ? 17.444 -6.434 -25.308 1.00 87.00 183 HIS A N 1
ATOM 1438 C CA . HIS A 1 183 ? 18.758 -7.074 -25.434 1.00 87.00 183 HIS A CA 1
ATOM 1439 C C . HIS A 1 183 ? 19.931 -6.104 -25.671 1.00 87.00 183 HIS A C 1
ATOM 1441 O O . HIS A 1 183 ? 21.006 -6.520 -26.101 1.00 87.00 183 HIS A O 1
ATOM 1447 N N . VAL A 1 184 ? 19.752 -4.819 -25.358 1.00 87.75 184 VAL A N 1
ATOM 1448 C CA . VAL A 1 184 ? 20.775 -3.773 -25.481 1.00 87.75 184 VAL A CA 1
ATOM 1449 C C . VAL A 1 184 ? 20.968 -3.046 -24.146 1.00 87.75 184 VAL A C 1
ATOM 1451 O O . VAL A 1 184 ? 20.135 -3.178 -23.241 1.00 87.75 184 VAL A O 1
ATOM 1454 N N . PRO A 1 185 ? 22.070 -2.291 -23.973 1.00 88.50 185 PRO A N 1
ATOM 1455 C CA . PRO A 1 185 ? 22.286 -1.517 -22.761 1.00 88.50 185 PRO A CA 1
ATOM 1456 C C . PRO A 1 185 ? 21.110 -0.564 -22.483 1.00 88.50 185 PRO A C 1
ATOM 1458 O O . PRO A 1 185 ? 20.722 0.211 -23.357 1.00 88.50 185 PRO A O 1
ATOM 1461 N N . PRO A 1 186 ? 20.552 -0.549 -21.260 1.00 87.56 186 PRO A N 1
ATOM 1462 C CA . PRO A 1 186 ? 19.374 0.263 -20.946 1.00 87.56 186 PRO A CA 1
ATOM 1463 C C . PRO A 1 186 ? 19.641 1.774 -21.009 1.00 87.56 186 PRO A C 1
ATOM 1465 O O . PRO A 1 186 ? 18.704 2.562 -21.089 1.00 87.56 186 PRO A O 1
ATOM 1468 N N . THR A 1 187 ? 20.911 2.191 -20.999 1.00 88.56 187 THR A N 1
ATOM 1469 C CA . THR A 1 187 ? 21.335 3.590 -21.160 1.00 88.56 187 THR A CA 1
ATOM 1470 C C . THR A 1 187 ? 20.983 4.173 -22.528 1.00 88.56 187 THR A C 1
ATOM 1472 O O . THR A 1 187 ? 20.965 5.391 -22.665 1.00 88.56 187 THR A O 1
ATOM 1475 N N . THR A 1 188 ? 20.679 3.330 -23.521 1.00 89.06 188 THR A N 1
ATOM 1476 C CA . THR A 1 188 ? 20.191 3.753 -24.841 1.00 89.06 188 THR A CA 1
ATOM 1477 C C . THR A 1 188 ? 18.791 4.373 -24.782 1.00 89.06 188 THR A C 1
ATOM 1479 O O . THR A 1 188 ? 18.447 5.161 -25.657 1.00 89.06 188 THR A O 1
ATOM 1482 N N . PHE A 1 189 ? 18.001 4.071 -23.745 1.00 92.81 189 PHE A N 1
ATOM 1483 C CA . PHE A 1 189 ? 16.605 4.507 -23.614 1.00 92.81 189 PHE A CA 1
ATOM 1484 C C . PHE A 1 189 ? 16.398 5.375 -22.358 1.00 92.81 189 PHE A C 1
ATOM 1486 O O . PHE A 1 189 ? 15.756 4.943 -21.393 1.00 92.81 189 PHE A O 1
ATOM 1493 N N . PRO A 1 190 ? 16.995 6.580 -22.301 1.00 91.94 190 PRO A N 1
ATOM 1494 C CA . PRO A 1 190 ? 17.041 7.395 -21.089 1.00 91.94 190 PRO A CA 1
ATOM 1495 C C . PRO A 1 190 ? 15.664 7.888 -20.623 1.00 91.94 190 PRO A C 1
ATOM 1497 O O . PRO A 1 190 ? 15.454 8.020 -19.410 1.00 91.94 190 PRO A O 1
ATOM 1500 N N . HIS A 1 191 ? 14.718 8.147 -21.535 1.00 92.94 191 HIS A N 1
ATOM 1501 C CA . HIS A 1 191 ? 13.390 8.632 -21.161 1.00 92.94 191 HIS A CA 1
ATOM 1502 C C . HIS A 1 191 ? 12.579 7.515 -20.514 1.00 92.94 191 HIS A C 1
ATOM 1504 O O . HIS A 1 191 ? 12.118 7.673 -19.379 1.00 92.94 191 HIS A O 1
ATOM 1510 N N . THR A 1 192 ? 12.476 6.356 -21.169 1.00 92.75 192 THR A N 1
ATOM 1511 C CA . THR A 1 192 ? 11.756 5.208 -20.605 1.00 92.75 192 THR A CA 1
ATOM 1512 C C . THR A 1 192 ? 12.412 4.697 -19.325 1.00 92.75 192 THR A C 1
ATOM 1514 O O . THR A 1 192 ? 11.706 4.376 -18.367 1.00 92.75 192 THR A O 1
ATOM 1517 N N . LEU A 1 193 ? 13.749 4.692 -19.248 1.00 93.06 193 LEU A N 1
ATOM 1518 C CA . LEU A 1 193 ? 14.477 4.332 -18.028 1.00 93.06 193 LEU A CA 1
ATOM 1519 C C . LEU A 1 193 ? 14.092 5.233 -16.848 1.00 93.06 193 LEU A C 1
ATOM 1521 O O . LEU A 1 193 ? 13.832 4.736 -15.751 1.00 93.06 193 LEU A O 1
ATOM 1525 N N . SER A 1 194 ? 14.020 6.546 -17.077 1.00 92.50 194 SER A N 1
ATOM 1526 C CA . SER A 1 194 ? 13.656 7.523 -16.047 1.00 92.50 194 SER A CA 1
ATOM 1527 C C . SER A 1 194 ? 12.194 7.379 -15.616 1.00 92.50 194 SER A C 1
ATOM 1529 O O . SER A 1 194 ? 11.906 7.374 -14.417 1.00 92.50 194 SER A O 1
ATOM 1531 N N . PHE A 1 195 ? 11.268 7.206 -16.567 1.00 90.94 195 PHE A N 1
ATOM 1532 C CA . PHE A 1 195 ? 9.852 6.975 -16.261 1.00 90.94 195 PHE A CA 1
ATOM 1533 C C . PHE A 1 195 ? 9.648 5.706 -15.435 1.00 90.94 195 PHE A C 1
ATOM 1535 O O . PHE A 1 195 ? 8.958 5.733 -14.413 1.00 90.94 195 PHE A O 1
ATOM 1542 N N . LEU A 1 196 ? 10.287 4.608 -15.836 1.00 91.44 196 LEU A N 1
ATOM 1543 C CA . LEU A 1 196 ? 10.181 3.339 -15.129 1.00 91.44 196 LEU A CA 1
ATOM 1544 C C . LEU A 1 196 ? 10.793 3.425 -13.723 1.00 91.44 196 LEU A C 1
ATOM 1546 O O . LEU A 1 196 ? 10.211 2.902 -12.772 1.00 91.44 196 LEU A O 1
ATOM 1550 N N . ALA A 1 197 ? 11.895 4.163 -13.558 1.00 90.69 197 ALA A N 1
ATOM 1551 C CA . ALA A 1 197 ? 12.508 4.383 -12.252 1.00 90.69 197 ALA A CA 1
ATOM 1552 C C . ALA A 1 197 ? 11.594 5.172 -11.304 1.00 90.69 197 ALA A C 1
ATOM 1554 O O . ALA A 1 197 ? 11.479 4.811 -10.133 1.00 90.69 197 ALA A O 1
ATOM 1555 N N . ILE A 1 198 ? 10.885 6.193 -11.799 1.00 89.06 198 ILE A N 1
ATOM 1556 C CA . ILE A 1 198 ? 9.882 6.931 -11.012 1.00 89.06 198 ILE A CA 1
ATOM 1557 C C . ILE A 1 198 ? 8.735 5.999 -10.597 1.00 89.06 198 ILE A C 1
ATOM 1559 O O . ILE A 1 198 ? 8.324 6.001 -9.435 1.00 89.06 198 ILE A O 1
ATOM 1563 N N . LEU A 1 199 ? 8.255 5.154 -11.514 1.00 86.81 199 LEU A N 1
ATOM 1564 C CA . LEU A 1 199 ? 7.210 4.164 -11.231 1.00 86.81 199 LEU A CA 1
ATOM 1565 C C . LEU A 1 199 ? 7.666 3.061 -10.261 1.00 86.81 199 LEU A C 1
ATOM 1567 O O . LEU A 1 199 ? 6.833 2.466 -9.578 1.00 86.81 199 LEU A O 1
ATOM 1571 N N . ALA A 1 200 ? 8.971 2.811 -10.150 1.00 85.12 200 ALA A N 1
ATOM 1572 C CA . ALA A 1 200 ? 9.537 1.869 -9.189 1.00 85.12 200 ALA A CA 1
ATOM 1573 C C . ALA A 1 200 ? 9.604 2.431 -7.753 1.00 85.12 200 ALA A C 1
ATOM 1575 O O . ALA A 1 200 ? 9.711 1.654 -6.801 1.00 85.12 200 ALA A O 1
ATOM 1576 N N . VAL A 1 201 ? 9.500 3.753 -7.551 1.00 82.12 201 VAL A N 1
ATOM 1577 C CA . VAL A 1 201 ? 9.612 4.380 -6.218 1.00 82.12 201 VAL A CA 1
ATOM 1578 C C . VAL A 1 201 ? 8.555 3.868 -5.223 1.00 82.12 201 VAL A C 1
ATOM 1580 O O . VAL A 1 201 ? 8.947 3.467 -4.124 1.00 82.12 201 VAL A O 1
ATOM 1583 N N . PRO A 1 202 ? 7.247 3.798 -5.553 1.00 74.69 202 PRO A N 1
ATOM 1584 C CA . PRO A 1 202 ? 6.249 3.222 -4.649 1.00 74.69 202 PRO A CA 1
ATOM 1585 C C . PRO A 1 202 ? 6.561 1.773 -4.250 1.00 74.69 202 PRO A C 1
ATOM 1587 O O . PRO A 1 202 ? 6.360 1.396 -3.097 1.00 74.69 202 PRO A O 1
ATOM 1590 N N . PHE A 1 203 ? 7.104 0.971 -5.173 1.00 75.38 203 PHE A N 1
ATOM 1591 C CA . PHE A 1 203 ? 7.490 -0.417 -4.904 1.00 75.38 203 PHE A CA 1
ATOM 1592 C C . PHE A 1 203 ? 8.656 -0.497 -3.916 1.00 75.38 203 PHE A C 1
ATOM 1594 O O . PHE A 1 203 ? 8.609 -1.251 -2.943 1.00 75.38 203 PHE A O 1
ATOM 1601 N N . LEU A 1 204 ? 9.681 0.332 -4.121 1.00 79.75 204 LEU A N 1
ATOM 1602 C CA . LEU A 1 204 ? 10.811 0.421 -3.202 1.00 79.75 204 LEU A CA 1
ATOM 1603 C C . LEU A 1 204 ? 10.395 0.920 -1.823 1.00 79.75 204 LEU A C 1
ATOM 1605 O O . LEU A 1 204 ? 10.935 0.455 -0.824 1.00 79.75 204 LEU A O 1
ATOM 1609 N N . PHE A 1 205 ? 9.410 1.813 -1.750 1.00 74.62 205 PHE A N 1
ATOM 1610 C CA . PHE A 1 205 ? 8.870 2.284 -0.481 1.00 74.62 205 PHE A CA 1
ATOM 1611 C C . PHE A 1 205 ? 8.162 1.164 0.292 1.00 74.62 205 PHE A C 1
ATOM 1613 O O . PHE A 1 205 ? 8.371 1.018 1.495 1.00 74.62 205 PHE A O 1
ATOM 1620 N N . VAL A 1 206 ? 7.381 0.327 -0.398 1.00 71.38 206 VAL A N 1
ATOM 1621 C CA . VAL A 1 206 ? 6.751 -0.862 0.196 1.00 71.38 206 VAL A CA 1
ATOM 1622 C C . VAL A 1 206 ? 7.811 -1.859 0.677 1.00 71.38 206 VAL A C 1
ATOM 1624 O O . VAL A 1 206 ? 7.749 -2.305 1.822 1.00 71.38 206 VAL A O 1
ATOM 1627 N N . ALA A 1 207 ? 8.8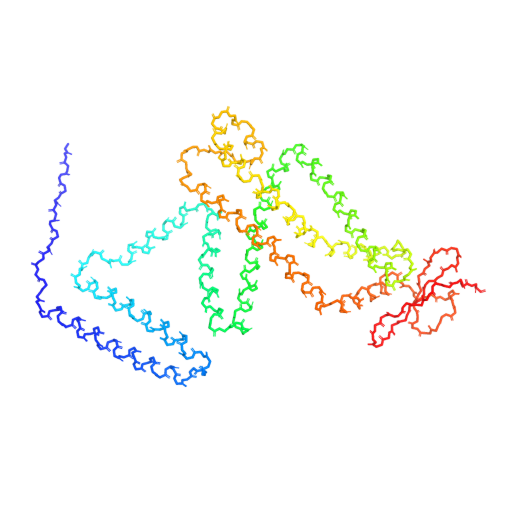21 -2.152 -0.148 1.00 71.81 207 ALA A N 1
ATOM 1628 C CA . ALA A 1 207 ? 9.911 -3.063 0.207 1.00 71.81 207 ALA A CA 1
ATOM 1629 C C . ALA A 1 207 ? 10.740 -2.551 1.401 1.00 71.81 207 ALA A C 1
ATOM 1631 O O . ALA A 1 207 ? 11.027 -3.301 2.337 1.00 71.81 207 ALA A O 1
ATOM 1632 N N . ALA A 1 208 ? 11.080 -1.259 1.407 1.00 72.94 208 ALA A N 1
ATOM 1633 C CA . ALA A 1 208 ? 11.759 -0.606 2.523 1.00 72.94 208 ALA A CA 1
ATOM 1634 C C . ALA A 1 208 ? 10.897 -0.626 3.792 1.00 72.94 208 ALA A C 1
ATOM 1636 O O . ALA A 1 208 ? 11.415 -0.876 4.880 1.00 72.94 208 ALA A O 1
ATOM 1637 N N . GLY A 1 209 ? 9.582 -0.431 3.649 1.00 67.50 209 GLY A N 1
ATOM 1638 C CA . GLY A 1 209 ? 8.608 -0.583 4.722 1.00 67.50 209 GLY A CA 1
ATOM 1639 C C . GLY A 1 209 ? 8.696 -1.961 5.371 1.00 67.50 209 GLY A C 1
ATOM 1640 O O . GLY A 1 209 ? 8.879 -2.046 6.580 1.00 67.50 209 GLY A O 1
ATOM 1641 N N . THR A 1 210 ? 8.665 -3.044 4.593 1.00 68.00 210 THR A N 1
ATOM 1642 C CA . THR A 1 210 ? 8.773 -4.417 5.120 1.00 68.00 210 THR A CA 1
ATOM 1643 C C . THR A 1 210 ? 10.057 -4.637 5.931 1.00 68.00 210 THR A C 1
ATOM 1645 O O . THR A 1 210 ? 10.009 -5.218 7.017 1.00 68.00 210 THR A O 1
ATOM 1648 N N . VAL A 1 211 ? 11.197 -4.122 5.461 1.00 70.81 211 VAL A N 1
ATOM 1649 C CA . VAL A 1 211 ? 12.478 -4.205 6.188 1.00 70.81 211 VAL A CA 1
ATOM 1650 C C . VAL A 1 211 ? 12.441 -3.377 7.474 1.00 70.81 211 VAL A C 1
ATOM 1652 O O . VAL A 1 211 ? 12.828 -3.859 8.540 1.00 70.81 211 VAL A O 1
ATOM 1655 N N . PHE A 1 212 ? 11.928 -2.147 7.405 1.00 68.69 212 PHE A N 1
ATOM 1656 C CA . PHE A 1 212 ? 11.805 -1.266 8.565 1.00 68.69 212 PHE A CA 1
ATOM 1657 C C . PHE A 1 212 ? 10.906 -1.870 9.645 1.00 68.69 212 PHE A C 1
ATOM 1659 O O . PHE A 1 212 ? 11.175 -1.729 10.833 1.00 68.69 212 PHE A O 1
ATOM 1666 N N . ILE A 1 213 ? 9.867 -2.593 9.243 1.00 64.75 213 ILE A N 1
ATOM 1667 C CA . ILE A 1 213 ? 8.925 -3.257 10.141 1.00 64.75 213 ILE A CA 1
ATOM 1668 C C . ILE A 1 213 ? 9.582 -4.420 10.877 1.00 64.75 213 ILE A C 1
ATOM 1670 O O . ILE A 1 213 ? 9.361 -4.582 12.076 1.00 64.75 213 ILE A O 1
ATOM 1674 N N . PHE A 1 214 ? 10.438 -5.188 10.203 1.00 64.50 214 PHE A N 1
ATOM 1675 C CA . PHE A 1 214 ? 11.234 -6.224 10.857 1.00 64.50 214 PHE A CA 1
ATOM 1676 C C . PHE A 1 214 ? 12.181 -5.623 11.908 1.00 64.50 214 PHE A C 1
ATOM 1678 O O . PHE A 1 214 ? 12.261 -6.108 13.041 1.00 64.50 214 PHE A O 1
ATOM 1685 N N . ILE A 1 215 ? 12.838 -4.509 11.574 1.00 67.25 215 ILE A N 1
ATOM 1686 C CA . ILE A 1 215 ? 13.698 -3.768 12.507 1.00 67.25 215 ILE A CA 1
ATOM 1687 C C . ILE A 1 215 ? 12.868 -3.213 13.675 1.00 67.25 215 ILE A C 1
ATOM 1689 O O . ILE A 1 215 ? 13.217 -3.405 14.834 1.00 67.25 215 ILE A O 1
ATOM 1693 N N . ALA A 1 216 ? 11.725 -2.585 13.410 1.00 62.25 216 ALA A N 1
ATOM 1694 C CA . ALA A 1 216 ? 10.855 -2.038 14.447 1.00 62.25 216 ALA A CA 1
ATOM 1695 C C . ALA A 1 216 ? 10.295 -3.135 15.369 1.00 62.25 216 ALA A C 1
ATOM 1697 O O . ALA A 1 216 ? 10.258 -2.955 16.583 1.00 62.25 216 ALA A O 1
ATOM 1698 N N . SER A 1 217 ? 9.913 -4.289 14.818 1.00 58.72 217 SER A N 1
ATOM 1699 C CA . SER A 1 217 ? 9.391 -5.430 15.577 1.00 58.72 217 SER A CA 1
ATOM 1700 C C . SER A 1 217 ? 10.460 -6.099 16.442 1.00 58.72 217 SER A C 1
ATOM 1702 O O . SER A 1 217 ? 10.157 -6.531 17.550 1.00 58.72 217 SER A O 1
ATOM 1704 N N . THR A 1 218 ? 11.707 -6.180 15.971 1.00 62.75 218 THR A N 1
ATOM 1705 C CA . THR A 1 218 ? 12.837 -6.700 16.767 1.00 62.75 218 THR A CA 1
ATOM 1706 C C . THR A 1 218 ? 13.298 -5.699 17.826 1.00 62.75 218 THR A C 1
ATOM 1708 O O . THR A 1 218 ? 13.710 -6.094 18.916 1.00 62.75 218 THR A O 1
ATOM 1711 N N . MET A 1 219 ? 13.158 -4.399 17.555 1.00 59.53 219 MET A N 1
ATOM 1712 C CA . MET A 1 219 ? 13.437 -3.338 18.520 1.00 59.53 219 MET A CA 1
ATOM 1713 C C . MET A 1 219 ? 12.297 -3.133 19.531 1.00 59.53 219 MET A C 1
ATOM 1715 O O . MET A 1 219 ? 12.558 -2.681 20.638 1.00 59.53 219 MET A O 1
ATOM 1719 N N . ALA A 1 220 ? 11.048 -3.500 19.236 1.00 54.59 220 ALA A N 1
ATOM 1720 C CA . ALA A 1 220 ? 9.908 -3.312 20.143 1.00 54.59 220 ALA A CA 1
ATOM 1721 C C . ALA A 1 220 ? 10.089 -3.940 21.545 1.00 54.59 220 ALA A C 1
ATOM 1723 O O . ALA A 1 220 ? 9.859 -3.240 22.536 1.00 54.59 220 ALA A O 1
ATOM 1724 N N . PRO A 1 221 ? 10.580 -5.185 21.695 1.00 56.41 221 PRO A N 1
ATOM 1725 C CA . PRO A 1 221 ? 10.945 -5.737 22.999 1.00 56.41 221 PRO A CA 1
ATOM 1726 C C . PRO A 1 221 ? 12.058 -4.941 23.689 1.00 56.41 221 PRO A C 1
ATOM 1728 O O . PRO A 1 221 ? 11.964 -4.682 24.887 1.00 56.41 221 PRO A O 1
ATOM 1731 N N . LEU A 1 222 ? 13.070 -4.484 22.941 1.00 57.75 222 LEU A N 1
ATOM 1732 C CA . LEU A 1 222 ? 14.150 -3.635 23.459 1.00 57.75 222 LEU A CA 1
ATOM 1733 C C . LEU A 1 222 ? 13.640 -2.268 23.924 1.00 57.75 222 LEU A C 1
ATOM 1735 O O . LEU A 1 222 ? 14.215 -1.696 24.839 1.00 57.75 222 LEU A O 1
ATOM 1739 N N . ILE A 1 223 ? 12.545 -1.765 23.357 1.00 53.84 223 ILE A N 1
ATOM 1740 C CA . ILE A 1 223 ? 11.885 -0.514 23.757 1.00 53.84 223 ILE A CA 1
ATOM 1741 C C . ILE A 1 223 ? 11.022 -0.718 24.990 1.00 53.84 223 ILE A C 1
ATOM 1743 O O . ILE A 1 223 ? 11.001 0.135 25.869 1.00 53.84 223 ILE A O 1
ATOM 1747 N N . ILE A 1 224 ? 10.317 -1.843 25.086 1.00 54.03 224 ILE A N 1
ATOM 1748 C CA . ILE A 1 224 ? 9.488 -2.166 26.249 1.00 54.03 224 ILE A CA 1
ATOM 1749 C C . ILE A 1 224 ? 10.390 -2.426 27.464 1.00 54.03 224 ILE A C 1
ATOM 1751 O O . ILE A 1 224 ? 10.193 -1.804 28.509 1.00 54.03 224 ILE A O 1
ATOM 1755 N N . TYR A 1 225 ? 11.453 -3.223 27.311 1.00 52.94 225 TYR A N 1
ATOM 1756 C CA . TYR A 1 225 ? 12.498 -3.380 28.334 1.00 52.94 225 TYR A CA 1
ATOM 1757 C C . TYR A 1 225 ? 13.296 -2.085 28.538 1.00 52.94 225 TYR A C 1
ATOM 1759 O O . TYR A 1 225 ? 13.612 -1.697 29.664 1.00 52.94 225 TYR A O 1
ATOM 1767 N N . GLY A 1 226 ? 13.543 -1.361 27.450 1.00 51.62 226 GLY A N 1
ATOM 1768 C CA . GLY A 1 226 ? 14.176 -0.052 27.427 1.00 51.62 226 GLY A CA 1
ATOM 1769 C C . GLY A 1 226 ? 13.333 1.055 28.049 1.00 51.62 226 GLY A C 1
ATOM 1770 O O . GLY A 1 226 ? 13.897 2.056 28.445 1.00 51.62 226 GLY A O 1
ATOM 1771 N N . SER A 1 227 ? 12.022 0.903 28.237 1.00 47.66 227 SER A N 1
ATOM 1772 C CA . SER A 1 227 ? 11.168 1.888 28.920 1.00 47.66 227 SER A CA 1
ATOM 1773 C C . SER A 1 227 ? 11.410 1.888 30.435 1.00 47.66 227 SER A C 1
ATOM 1775 O O . SER A 1 227 ? 11.383 2.938 31.080 1.00 47.66 227 SER A O 1
ATOM 1777 N N . SER A 1 228 ? 11.799 0.734 30.987 1.00 51.06 228 SER A N 1
ATOM 1778 C CA . SER A 1 228 ? 12.416 0.643 32.316 1.00 51.06 228 SER A CA 1
ATOM 1779 C C . SER A 1 228 ? 13.794 1.322 32.348 1.00 51.06 228 SER A C 1
ATOM 1781 O O . SER A 1 228 ? 14.172 1.907 33.364 1.00 51.06 228 SER A O 1
ATOM 1783 N N . PHE A 1 229 ? 14.525 1.316 31.227 1.00 44.94 229 PHE A N 1
ATOM 1784 C CA . PHE A 1 229 ? 15.808 2.013 31.045 1.00 44.94 229 PHE A CA 1
ATOM 1785 C C . PHE A 1 229 ? 15.647 3.519 30.728 1.00 44.94 229 PHE A C 1
ATOM 1787 O O . PHE A 1 229 ? 16.516 4.319 31.061 1.00 44.94 229 PHE A O 1
ATOM 1794 N N . ALA A 1 230 ? 14.507 3.945 30.175 1.00 46.88 230 ALA A N 1
ATOM 1795 C CA . ALA A 1 230 ? 14.167 5.322 29.811 1.00 46.88 230 ALA A CA 1
ATOM 1796 C C . ALA A 1 230 ? 14.070 6.222 31.043 1.00 46.88 230 ALA A C 1
ATOM 1798 O O . ALA A 1 230 ? 14.431 7.395 30.988 1.00 46.88 230 ALA A O 1
ATOM 1799 N N . LYS A 1 231 ? 13.672 5.639 32.182 1.00 55.12 231 LYS A N 1
ATOM 1800 C CA . LYS A 1 231 ? 13.757 6.280 33.500 1.00 55.12 231 LYS A CA 1
ATOM 1801 C C . LYS A 1 231 ? 15.200 6.596 33.920 1.00 55.12 231 LYS A C 1
ATOM 1803 O O . LYS A 1 231 ? 15.396 7.493 34.730 1.00 55.12 231 LYS A O 1
ATOM 1808 N N . LYS A 1 232 ? 16.200 5.880 33.389 1.00 50.94 232 LYS A N 1
ATOM 1809 C CA . LYS A 1 232 ? 17.631 6.060 33.694 1.00 50.94 232 LYS A CA 1
ATOM 1810 C C . LYS A 1 232 ? 18.386 6.894 32.647 1.00 50.94 232 LYS A C 1
ATOM 1812 O O . LYS A 1 232 ? 19.386 7.508 33.002 1.00 50.94 232 LYS A O 1
ATOM 1817 N N . ALA A 1 233 ? 17.934 6.946 31.389 1.00 48.69 233 ALA A N 1
ATOM 1818 C CA . ALA A 1 233 ? 18.635 7.653 30.306 1.00 48.69 233 ALA A CA 1
ATOM 1819 C C . ALA A 1 233 ? 17.677 8.352 29.306 1.00 48.69 233 ALA A C 1
ATOM 1821 O O . ALA A 1 233 ? 17.516 7.899 28.168 1.00 48.69 233 ALA A O 1
ATOM 1822 N N . PRO A 1 234 ? 17.068 9.496 29.676 1.00 53.03 234 PRO A N 1
ATOM 1823 C CA . PRO A 1 234 ? 16.056 10.177 28.856 1.00 53.03 234 PRO A CA 1
ATOM 1824 C C . PRO A 1 234 ? 16.591 10.728 27.519 1.00 53.03 234 PRO A C 1
ATOM 1826 O O . PRO A 1 234 ? 15.844 10.830 26.547 1.00 53.03 234 PRO A O 1
ATOM 1829 N N . ARG A 1 235 ? 17.894 11.040 27.425 1.00 45.66 235 ARG A N 1
ATOM 1830 C CA . ARG A 1 235 ? 18.514 11.561 26.189 1.00 45.66 235 ARG A CA 1
ATOM 1831 C C . ARG A 1 235 ? 18.574 10.531 25.054 1.00 45.66 235 ARG A C 1
ATOM 1833 O O . ARG A 1 235 ? 18.381 10.907 23.904 1.00 45.66 235 ARG A O 1
ATOM 1840 N N . PHE A 1 236 ? 18.783 9.250 25.363 1.00 45.78 236 PHE A N 1
ATOM 1841 C CA . PHE A 1 236 ? 18.862 8.186 24.351 1.00 45.78 236 PHE A CA 1
ATOM 1842 C C . PHE A 1 236 ? 17.490 7.844 23.758 1.00 45.78 236 PHE A C 1
ATOM 1844 O O . PHE A 1 236 ? 17.366 7.619 22.558 1.00 45.78 236 PHE A O 1
ATOM 1851 N N . VAL A 1 237 ? 16.442 7.872 24.582 1.00 49.97 237 VAL A N 1
ATOM 1852 C CA . VAL A 1 237 ? 15.064 7.598 24.145 1.00 49.97 237 VAL A CA 1
ATOM 1853 C C . VAL A 1 237 ? 14.511 8.737 23.291 1.00 49.97 237 VAL A C 1
ATOM 1855 O O . VAL A 1 237 ? 13.869 8.480 22.274 1.00 49.97 237 VAL A O 1
ATOM 1858 N N . LYS A 1 238 ? 14.838 9.991 23.635 1.00 49.44 238 LYS A N 1
ATOM 1859 C CA . LYS A 1 238 ? 14.528 11.164 22.803 1.00 49.44 238 LYS A CA 1
ATOM 1860 C C . LYS A 1 238 ? 15.207 11.087 21.430 1.00 49.44 238 LYS A C 1
ATOM 1862 O O . LYS A 1 238 ? 14.582 11.433 20.435 1.00 49.44 238 LYS A O 1
ATOM 1867 N N . TRP A 1 239 ? 16.444 10.590 21.377 1.00 40.38 239 TRP A N 1
ATOM 1868 C CA . TRP A 1 239 ? 17.206 10.427 20.136 1.00 40.38 239 TRP A CA 1
ATOM 1869 C C . TRP A 1 239 ? 16.661 9.311 19.230 1.00 40.38 239 TRP A C 1
ATOM 1871 O O . TRP A 1 239 ? 16.563 9.510 18.025 1.00 40.38 239 TRP A O 1
ATOM 1881 N N . PHE A 1 240 ? 16.264 8.165 19.793 1.00 42.53 240 PHE A N 1
ATOM 1882 C CA . PHE A 1 240 ? 15.839 7.003 18.998 1.00 42.53 240 PHE A CA 1
ATOM 1883 C C . PHE A 1 240 ? 14.351 7.026 18.610 1.00 42.53 240 PHE A C 1
ATOM 1885 O O . PHE A 1 240 ? 13.987 6.550 17.539 1.00 42.53 240 PHE A O 1
ATOM 1892 N N . PHE A 1 241 ? 13.482 7.579 19.467 1.00 45.97 241 PHE A N 1
ATOM 1893 C CA . PHE A 1 241 ? 12.027 7.560 19.253 1.00 45.97 241 PHE A CA 1
ATOM 1894 C C . PHE A 1 241 ? 11.428 8.910 18.885 1.00 45.97 241 PHE A C 1
ATOM 1896 O O . PHE A 1 241 ? 10.294 8.943 18.412 1.00 45.97 241 PHE A O 1
ATOM 1903 N N . GLY A 1 242 ? 12.134 10.023 19.108 1.00 39.34 242 GLY A N 1
ATOM 1904 C CA . GLY A 1 242 ? 11.582 11.359 18.859 1.00 39.34 242 GLY A CA 1
ATOM 1905 C C . GLY A 1 242 ? 10.306 11.654 19.663 1.00 39.34 242 GLY A C 1
ATOM 1906 O O . GLY A 1 242 ? 9.536 12.538 19.297 1.00 39.34 242 GLY A O 1
ATOM 1907 N N . VAL A 1 243 ? 10.045 10.899 20.738 1.00 43.59 243 VAL A N 1
ATOM 1908 C CA . VAL A 1 243 ? 8.879 11.078 21.611 1.00 43.59 243 VAL A CA 1
ATOM 1909 C C . VAL A 1 243 ? 9.359 11.560 22.972 1.00 43.59 243 VAL A C 1
ATOM 1911 O O . VAL A 1 243 ? 10.067 10.849 23.684 1.00 43.59 243 VAL A O 1
ATOM 1914 N N . GLU A 1 244 ? 8.938 12.764 23.353 1.00 42.69 244 GLU A N 1
ATOM 1915 C CA . GLU A 1 244 ? 8.993 13.210 24.741 1.00 42.69 244 GLU A CA 1
ATOM 1916 C C . GLU A 1 244 ? 7.914 12.437 25.509 1.00 42.69 244 GLU A C 1
ATOM 1918 O O . GLU A 1 244 ? 6.711 12.652 25.340 1.00 42.69 244 GLU A O 1
ATOM 1923 N N . LEU A 1 245 ? 8.347 11.437 26.278 1.00 50.59 245 LEU A N 1
ATOM 1924 C CA . LEU A 1 245 ? 7.478 10.657 27.155 1.00 50.59 245 LEU A CA 1
ATOM 1925 C C . LEU A 1 245 ? 7.124 11.519 28.368 1.00 50.59 245 LEU A C 1
ATOM 1927 O O . LEU A 1 245 ? 7.719 11.389 29.436 1.00 50.59 245 LEU A O 1
ATOM 1931 N N . ASP A 1 246 ? 6.176 12.432 28.179 1.00 43.78 246 ASP A N 1
ATOM 1932 C CA . ASP A 1 246 ? 5.618 13.218 29.270 1.00 43.78 246 ASP A CA 1
ATOM 1933 C C . ASP A 1 246 ? 4.823 12.282 30.198 1.00 43.78 246 ASP A C 1
ATOM 1935 O O . ASP A 1 246 ? 3.791 11.708 29.825 1.00 43.78 246 ASP A O 1
ATOM 1939 N N . GLY A 1 247 ? 5.359 12.067 31.402 1.00 46.12 247 GLY A N 1
ATOM 1940 C CA . GLY A 1 247 ? 4.951 11.013 32.335 1.00 46.12 247 GLY A CA 1
ATOM 1941 C C . GLY A 1 247 ? 3.522 11.133 32.874 1.00 46.12 247 GLY A C 1
ATOM 1942 O O . GLY A 1 247 ? 3.062 10.237 33.579 1.00 46.12 247 GLY A O 1
ATOM 1943 N N . SER A 1 248 ? 2.801 12.207 32.545 1.00 47.50 248 SER A N 1
ATOM 1944 C CA . SER A 1 248 ? 1.462 12.492 33.068 1.00 47.50 248 SER A CA 1
ATOM 1945 C C . SER A 1 248 ? 0.307 12.047 32.159 1.00 47.50 248 SER A C 1
ATOM 1947 O O . SER A 1 248 ? -0.817 11.895 32.638 1.00 47.50 248 SER A O 1
ATOM 1949 N N . ARG A 1 249 ? 0.538 11.809 30.855 1.00 47.72 249 ARG A N 1
ATOM 1950 C CA . ARG A 1 249 ? -0.564 11.837 29.864 1.00 47.72 249 ARG A CA 1
ATOM 1951 C C . ARG A 1 249 ? -0.882 10.527 29.152 1.00 47.72 249 ARG A C 1
ATOM 1953 O O . ARG A 1 249 ? -1.668 10.510 28.208 1.00 47.72 249 ARG A O 1
ATOM 1960 N N . SER A 1 250 ? -0.284 9.417 29.567 1.00 53.22 250 SER A N 1
ATOM 1961 C CA . SER A 1 250 ? -0.078 8.316 28.630 1.00 53.22 250 SER A CA 1
ATOM 1962 C C . SER A 1 250 ? -0.483 6.935 29.161 1.00 53.22 250 SER A C 1
ATOM 1964 O O . SER A 1 250 ? 0.218 5.939 28.979 1.00 53.22 250 SER A O 1
ATOM 1966 N N . ARG A 1 251 ? -1.665 6.847 29.780 1.00 58.97 251 ARG A N 1
ATOM 1967 C CA . ARG A 1 251 ? -2.216 5.587 30.320 1.00 58.97 251 ARG A CA 1
ATOM 1968 C C . ARG A 1 251 ? -2.299 4.444 29.282 1.00 58.97 251 ARG A C 1
ATOM 1970 O O . ARG A 1 251 ? -2.395 3.290 29.673 1.00 58.97 251 ARG A O 1
ATOM 1977 N N . TYR A 1 252 ? -2.193 4.751 27.983 1.00 62.16 252 TYR A N 1
ATOM 1978 C CA . TYR A 1 252 ? -2.338 3.799 26.876 1.00 62.16 252 TYR A CA 1
ATOM 1979 C C . TYR A 1 252 ? -1.096 3.625 25.980 1.00 62.16 252 TYR A C 1
ATOM 1981 O O . TYR A 1 252 ? -1.198 2.941 24.969 1.00 62.16 252 TYR A O 1
ATOM 1989 N N . ILE A 1 253 ? 0.079 4.188 26.312 1.00 64.38 253 ILE A N 1
ATOM 1990 C CA . ILE A 1 253 ? 1.254 4.120 25.406 1.00 64.38 253 ILE A CA 1
ATOM 1991 C C . ILE A 1 253 ? 1.657 2.691 25.062 1.00 64.38 253 ILE A C 1
ATOM 1993 O O . ILE A 1 253 ? 1.918 2.400 23.899 1.00 64.38 253 ILE A O 1
ATOM 1997 N N . VAL A 1 254 ? 1.694 1.803 26.055 1.00 64.62 254 VAL A N 1
ATOM 1998 C CA . VAL A 1 254 ? 2.119 0.414 25.842 1.00 64.62 254 VAL A CA 1
ATOM 1999 C C . VAL A 1 254 ? 1.139 -0.311 24.918 1.00 64.62 254 VAL A C 1
ATOM 2001 O O . VAL A 1 254 ? 1.563 -0.980 23.983 1.00 64.62 254 VAL A O 1
ATOM 2004 N N . ALA A 1 255 ? -0.167 -0.115 25.121 1.00 67.19 255 ALA A N 1
ATOM 2005 C CA . ALA A 1 255 ? -1.198 -0.697 24.266 1.00 67.19 255 ALA A CA 1
ATOM 2006 C C . ALA A 1 255 ? -1.110 -0.168 22.824 1.00 67.19 255 ALA A C 1
ATOM 2008 O O . ALA A 1 255 ? -1.157 -0.954 21.881 1.00 67.19 255 ALA A O 1
ATOM 2009 N N . THR A 1 256 ? -0.913 1.143 22.647 1.00 67.19 256 THR A N 1
ATOM 2010 C CA . THR A 1 256 ? -0.751 1.751 21.320 1.00 67.19 256 THR A CA 1
ATOM 2011 C C . THR A 1 256 ? 0.512 1.251 20.618 1.00 67.19 256 THR A C 1
ATOM 2013 O O . THR A 1 256 ? 0.455 0.959 19.430 1.00 67.19 256 THR A O 1
ATOM 2016 N N . LEU A 1 257 ? 1.632 1.099 21.332 1.00 66.00 257 LEU A N 1
ATOM 2017 C CA . LEU A 1 257 ? 2.876 0.557 20.774 1.00 66.00 257 LEU A CA 1
ATOM 2018 C C . LEU A 1 257 ? 2.713 -0.893 20.310 1.00 66.00 257 LEU A C 1
ATOM 2020 O O . LEU A 1 257 ? 3.121 -1.228 19.202 1.00 66.00 257 LEU A O 1
ATOM 2024 N N . ILE A 1 258 ? 2.090 -1.744 21.130 1.00 69.56 258 ILE A N 1
ATOM 2025 C CA . ILE A 1 258 ? 1.824 -3.142 20.767 1.00 69.56 258 ILE A CA 1
ATOM 2026 C C . ILE A 1 258 ? 0.936 -3.200 19.521 1.00 69.56 258 ILE A C 1
ATOM 2028 O O . ILE A 1 258 ? 1.261 -3.903 18.565 1.00 69.56 258 ILE A O 1
ATOM 2032 N N . PHE A 1 259 ? -0.148 -2.418 19.497 1.00 74.00 259 PHE A N 1
ATOM 2033 C CA . PHE A 1 259 ? -1.026 -2.337 18.333 1.00 74.00 259 PHE A CA 1
ATOM 2034 C C . PHE A 1 259 ? -0.274 -1.868 17.084 1.00 74.00 259 PHE A C 1
ATOM 2036 O O . PHE A 1 259 ? -0.422 -2.473 16.030 1.00 74.00 259 PHE A O 1
ATOM 2043 N N . GLN A 1 260 ? 0.558 -0.830 17.198 1.00 71.00 260 GLN A N 1
ATOM 2044 C CA . GLN A 1 260 ? 1.363 -0.320 16.090 1.00 71.00 260 GLN A CA 1
ATOM 2045 C C . GLN A 1 260 ? 2.281 -1.394 15.514 1.00 71.00 260 GLN A C 1
ATOM 2047 O O . GLN A 1 260 ? 2.332 -1.535 14.298 1.00 71.00 260 GLN A O 1
ATOM 2052 N N . VAL A 1 261 ? 2.959 -2.181 16.354 1.00 71.44 261 VAL A N 1
ATOM 2053 C CA . VAL A 1 261 ? 3.816 -3.280 15.883 1.00 71.44 261 VAL A CA 1
ATOM 2054 C C . VAL A 1 261 ? 3.004 -4.280 15.063 1.00 71.44 261 VAL A C 1
ATOM 2056 O O . VAL A 1 261 ? 3.369 -4.558 13.925 1.00 71.44 261 VAL A O 1
ATOM 2059 N N . PHE A 1 262 ? 1.874 -4.766 15.584 1.00 78.69 262 PHE A N 1
ATOM 2060 C CA . PHE A 1 262 ? 1.022 -5.705 14.846 1.00 78.69 262 PHE A CA 1
ATOM 2061 C C . PHE A 1 262 ? 0.433 -5.098 13.572 1.00 78.69 262 PHE A C 1
ATOM 2063 O O . PHE A 1 262 ? 0.420 -5.750 12.531 1.00 78.69 262 PHE A O 1
ATOM 2070 N N . PHE A 1 263 ? -0.027 -3.850 13.639 1.00 79.56 263 PHE A N 1
ATOM 2071 C CA . PHE A 1 263 ? -0.580 -3.126 12.502 1.00 79.56 263 PHE A CA 1
ATOM 2072 C C . PHE A 1 263 ? 0.458 -2.983 11.391 1.00 79.56 263 PHE A C 1
ATOM 2074 O O . PHE A 1 263 ? 0.194 -3.349 10.248 1.00 79.56 263 PHE A O 1
ATOM 2081 N N . TYR A 1 264 ? 1.661 -2.525 11.731 1.00 76.12 264 TYR A N 1
ATOM 2082 C CA . TYR A 1 264 ? 2.741 -2.399 10.771 1.00 76.12 264 TYR A CA 1
ATOM 2083 C C . TYR A 1 264 ? 3.161 -3.764 10.221 1.00 76.12 264 TYR A C 1
ATOM 2085 O O . TYR A 1 264 ? 3.252 -3.889 9.011 1.00 76.12 264 TYR A O 1
ATOM 2093 N N . VAL A 1 265 ? 3.312 -4.809 11.043 1.00 77.81 265 VAL A N 1
ATOM 2094 C CA . VAL A 1 265 ? 3.584 -6.183 10.563 1.00 77.81 265 VAL A CA 1
ATOM 2095 C C . VAL A 1 265 ? 2.516 -6.665 9.579 1.00 77.81 265 VAL A C 1
ATOM 2097 O O . VAL A 1 265 ? 2.854 -7.176 8.510 1.00 77.81 265 VAL A O 1
ATOM 2100 N N . GLY A 1 266 ? 1.237 -6.448 9.887 1.00 78.31 266 GLY A N 1
ATOM 2101 C CA . GLY A 1 266 ? 0.133 -6.782 8.990 1.00 78.31 266 GLY A CA 1
ATOM 2102 C C . GLY A 1 266 ? 0.230 -6.040 7.657 1.00 78.31 266 GLY A C 1
ATOM 2103 O O . GLY A 1 266 ? 0.204 -6.662 6.600 1.00 78.31 266 GLY A O 1
ATOM 2104 N N . ILE A 1 267 ? 0.423 -4.719 7.682 1.00 81.00 267 ILE A N 1
ATOM 2105 C CA . ILE A 1 267 ? 0.536 -3.913 6.457 1.00 81.00 267 ILE A CA 1
ATOM 2106 C C . ILE A 1 267 ? 1.806 -4.249 5.666 1.00 81.00 267 ILE A C 1
ATOM 2108 O O . ILE A 1 267 ? 1.747 -4.369 4.444 1.00 81.00 267 ILE A O 1
ATOM 2112 N N . GLY A 1 268 ? 2.940 -4.453 6.334 1.00 75.31 268 GLY A N 1
ATOM 2113 C CA . GLY A 1 268 ? 4.226 -4.760 5.706 1.00 75.31 268 GLY A CA 1
ATOM 2114 C C . GLY A 1 268 ? 4.315 -6.144 5.083 1.00 75.31 268 GLY A C 1
ATOM 2115 O O . GLY A 1 268 ? 5.181 -6.356 4.242 1.00 75.31 268 GLY A O 1
ATOM 2116 N N . THR A 1 269 ? 3.442 -7.074 5.471 1.00 78.62 269 THR A N 1
ATOM 2117 C CA . THR A 1 269 ? 3.335 -8.409 4.861 1.00 78.62 269 THR A CA 1
ATOM 2118 C C . THR A 1 269 ? 2.244 -8.453 3.795 1.00 78.62 269 THR A C 1
ATOM 2120 O O . THR A 1 269 ? 2.466 -8.979 2.705 1.00 78.62 269 THR A O 1
ATOM 2123 N N . LEU A 1 270 ? 1.090 -7.839 4.066 1.00 82.12 270 LEU A N 1
ATOM 2124 C CA . LEU A 1 270 ? -0.050 -7.831 3.154 1.00 82.12 270 LEU A CA 1
ATOM 2125 C C . LEU A 1 270 ? 0.204 -6.965 1.914 1.00 82.12 270 LEU A C 1
ATOM 2127 O O . LEU A 1 270 ? -0.121 -7.381 0.805 1.00 82.12 270 LEU A O 1
ATOM 2131 N N . THR A 1 271 ? 0.809 -5.784 2.072 1.00 80.94 271 THR A N 1
ATOM 2132 C CA . THR A 1 271 ? 0.997 -4.836 0.958 1.00 80.94 271 THR A CA 1
ATOM 2133 C C . THR A 1 271 ? 1.915 -5.390 -0.137 1.00 80.94 271 THR A C 1
ATOM 2135 O O . THR A 1 271 ? 1.489 -5.378 -1.293 1.00 80.94 271 THR A O 1
ATOM 2138 N N . PRO A 1 272 ? 3.116 -5.937 0.159 1.00 79.88 272 PRO A N 1
ATOM 2139 C CA . PRO A 1 272 ? 3.944 -6.555 -0.877 1.00 79.88 272 PRO A CA 1
ATOM 2140 C C . PRO A 1 272 ? 3.261 -7.749 -1.547 1.00 79.88 272 PRO A C 1
ATOM 2142 O O . PRO A 1 272 ? 3.377 -7.908 -2.757 1.00 79.88 272 PRO A O 1
ATOM 2145 N N . ALA A 1 273 ? 2.525 -8.570 -0.788 1.00 82.19 273 ALA A N 1
ATOM 2146 C CA . ALA A 1 273 ? 1.826 -9.733 -1.330 1.00 82.19 273 ALA A CA 1
ATOM 2147 C C . ALA A 1 273 ? 0.729 -9.328 -2.327 1.00 82.19 273 ALA A C 1
ATOM 2149 O O . ALA A 1 273 ? 0.671 -9.861 -3.435 1.00 82.19 273 ALA A O 1
ATOM 2150 N N . VAL A 1 274 ? -0.099 -8.341 -1.966 1.00 82.62 274 VAL A N 1
ATOM 2151 C CA . VAL A 1 274 ? -1.121 -7.781 -2.862 1.00 82.62 274 VAL A CA 1
ATOM 2152 C C . VAL A 1 274 ? -0.462 -7.137 -4.081 1.00 82.62 274 VAL A C 1
ATOM 2154 O O . VAL A 1 274 ? -0.895 -7.372 -5.205 1.00 82.62 274 VAL A O 1
ATOM 2157 N N . MET A 1 275 ? 0.614 -6.374 -3.883 1.00 79.50 275 MET A N 1
ATOM 2158 C CA . MET A 1 275 ? 1.318 -5.704 -4.974 1.00 79.50 275 MET A CA 1
ATOM 2159 C C . MET A 1 275 ? 1.935 -6.699 -5.965 1.00 79.50 275 MET A C 1
ATOM 2161 O O . MET A 1 275 ? 1.754 -6.541 -7.169 1.00 79.50 275 MET A O 1
ATOM 2165 N N . LEU A 1 276 ? 2.595 -7.757 -5.485 1.00 83.88 276 LEU A N 1
ATOM 2166 C CA . LEU A 1 276 ? 3.132 -8.830 -6.329 1.00 83.88 276 LEU A CA 1
ATOM 2167 C C . LEU A 1 276 ? 2.026 -9.572 -7.082 1.00 83.88 276 LEU A C 1
ATOM 2169 O O . LEU A 1 276 ? 2.176 -9.847 -8.269 1.00 83.88 276 LEU A O 1
ATOM 2173 N N . ALA A 1 277 ? 0.900 -9.861 -6.426 1.00 85.44 277 ALA A N 1
ATOM 2174 C CA . ALA A 1 277 ? -0.243 -10.492 -7.080 1.00 85.44 277 ALA A CA 1
ATOM 2175 C C . ALA A 1 277 ? -0.809 -9.615 -8.210 1.00 85.44 277 ALA A C 1
ATOM 2177 O O . ALA A 1 277 ? -1.124 -10.120 -9.288 1.00 85.44 277 ALA A O 1
ATOM 2178 N N . VAL A 1 278 ? -0.892 -8.299 -7.989 1.00 83.06 278 VAL A N 1
ATOM 2179 C CA . VAL A 1 278 ? -1.309 -7.326 -9.009 1.00 83.06 278 VAL A CA 1
ATOM 2180 C C . VAL A 1 278 ? -0.300 -7.283 -10.158 1.00 83.06 278 VAL A C 1
ATOM 2182 O O . VAL A 1 278 ? -0.705 -7.408 -11.310 1.00 83.06 278 VAL A O 1
ATOM 2185 N N . ILE A 1 279 ? 1.001 -7.182 -9.876 1.00 81.75 279 ILE A N 1
ATOM 2186 C CA . ILE A 1 279 ? 2.048 -7.156 -10.912 1.00 81.75 279 ILE A CA 1
ATOM 2187 C C . ILE A 1 279 ? 2.007 -8.428 -11.760 1.00 81.75 279 ILE A C 1
ATOM 2189 O O . ILE A 1 279 ? 1.998 -8.340 -12.981 1.00 81.75 279 ILE A O 1
ATOM 2193 N N . ASN A 1 280 ? 1.916 -9.602 -11.134 1.00 87.00 280 ASN A N 1
ATOM 2194 C CA . ASN A 1 280 ? 1.868 -10.873 -11.856 1.00 87.00 280 ASN A CA 1
ATOM 2195 C C . ASN A 1 280 ? 0.610 -11.000 -12.721 1.00 87.00 280 ASN A C 1
ATOM 2197 O O . ASN A 1 280 ? 0.670 -11.563 -13.809 1.00 87.00 280 ASN A O 1
ATOM 2201 N N . LYS A 1 281 ? -0.524 -10.456 -12.264 1.00 88.25 281 LYS A N 1
ATOM 2202 C CA . LYS A 1 281 ? -1.773 -10.444 -13.035 1.00 88.25 281 LYS A CA 1
ATOM 2203 C C . LYS A 1 281 ? -1.696 -9.532 -14.262 1.00 88.25 281 LYS A C 1
ATOM 2205 O O . LYS A 1 281 ? -2.322 -9.831 -15.275 1.00 88.25 281 LYS A O 1
ATOM 2210 N N . TYR A 1 282 ? -0.960 -8.427 -14.165 1.00 85.31 282 TYR A N 1
ATOM 2211 C CA . TYR A 1 282 ? -0.863 -7.412 -15.216 1.00 85.31 282 TYR A CA 1
ATOM 2212 C C . TYR A 1 282 ? 0.495 -7.394 -15.927 1.00 85.31 282 TYR A C 1
ATOM 2214 O O . TYR A 1 282 ? 0.769 -6.454 -16.670 1.00 85.31 282 TYR A O 1
ATOM 2222 N N . SER A 1 283 ? 1.332 -8.421 -15.749 1.00 85.69 283 SER A N 1
ATOM 2223 C CA . SER A 1 283 ? 2.706 -8.462 -16.266 1.00 85.69 283 SER A CA 1
ATOM 2224 C C . SER A 1 283 ? 2.756 -8.193 -17.767 1.00 85.69 283 SER A C 1
ATOM 2226 O O . SER A 1 283 ? 3.444 -7.279 -18.200 1.00 85.69 283 SER A O 1
ATOM 2228 N N . GLN A 1 284 ? 1.920 -8.876 -18.548 1.00 86.06 284 GLN A N 1
ATOM 2229 C CA . GLN A 1 284 ? 1.859 -8.698 -19.997 1.00 86.06 284 GLN A CA 1
ATOM 2230 C C . GLN A 1 284 ? 1.464 -7.266 -20.405 1.00 86.06 284 GLN A C 1
ATOM 2232 O O . GLN A 1 284 ? 2.009 -6.710 -21.352 1.00 86.06 284 GLN A O 1
ATOM 2237 N N . GLN A 1 285 ? 0.542 -6.628 -19.676 1.00 87.06 285 GLN A N 1
ATOM 2238 C CA . GLN A 1 285 ? 0.151 -5.237 -19.947 1.00 87.06 285 GLN A CA 1
ATOM 2239 C C . GLN A 1 285 ? 1.268 -4.254 -19.590 1.00 87.06 285 GLN A C 1
ATOM 2241 O O . GLN A 1 285 ? 1.474 -3.270 -20.304 1.00 87.06 285 GLN A O 1
ATOM 2246 N N . ILE A 1 286 ? 1.997 -4.524 -18.504 1.00 86.62 286 ILE A N 1
ATOM 2247 C CA . ILE A 1 286 ? 3.167 -3.744 -18.097 1.00 86.62 286 ILE A CA 1
ATOM 2248 C C . ILE A 1 286 ? 4.241 -3.837 -19.184 1.00 86.62 286 ILE A C 1
ATOM 2250 O O . ILE A 1 286 ? 4.740 -2.804 -19.622 1.00 86.62 286 ILE A O 1
ATOM 2254 N N . GLU A 1 287 ? 4.539 -5.039 -19.679 1.00 87.38 287 GLU A N 1
ATOM 2255 C CA . GLU A 1 287 ? 5.525 -5.242 -20.745 1.00 87.38 287 GLU A CA 1
ATOM 2256 C C . GLU A 1 287 ? 5.145 -4.510 -22.037 1.00 87.38 287 GLU A C 1
ATOM 2258 O O . GLU A 1 287 ? 5.969 -3.788 -22.599 1.00 87.38 287 GLU A O 1
ATOM 2263 N N . LEU A 1 288 ? 3.881 -4.598 -22.463 1.00 89.50 288 LEU A N 1
ATOM 2264 C CA . LEU A 1 288 ? 3.382 -3.864 -23.631 1.00 89.50 288 LEU A CA 1
ATOM 2265 C C . LEU A 1 288 ? 3.494 -2.345 -23.463 1.00 89.50 288 LEU A C 1
ATOM 2267 O O . LEU A 1 288 ? 3.836 -1.635 -24.409 1.00 89.50 288 LEU A O 1
ATOM 2271 N N . THR A 1 289 ? 3.214 -1.844 -22.261 1.00 89.31 289 THR A N 1
ATOM 2272 C CA . THR A 1 289 ? 3.297 -0.411 -21.954 1.00 89.31 289 THR A CA 1
ATOM 2273 C C . THR A 1 289 ? 4.745 0.072 -21.978 1.00 89.31 289 THR A C 1
ATOM 2275 O O . THR A 1 289 ? 5.024 1.132 -22.534 1.00 89.31 289 THR A O 1
ATOM 2278 N N . ILE A 1 290 ? 5.678 -0.719 -21.438 1.00 90.44 290 ILE A N 1
ATOM 2279 C CA . ILE A 1 290 ? 7.111 -0.408 -21.473 1.00 90.44 290 ILE A CA 1
ATOM 2280 C C . ILE A 1 290 ? 7.619 -0.430 -22.917 1.00 90.44 290 ILE A C 1
ATOM 2282 O O . ILE A 1 290 ? 8.249 0.533 -23.342 1.00 90.44 290 ILE A O 1
ATOM 2286 N N . GLY A 1 291 ? 7.285 -1.460 -23.701 1.00 90.88 291 GLY A N 1
ATOM 2287 C CA . GLY A 1 291 ? 7.672 -1.544 -25.113 1.00 90.88 291 GLY A CA 1
ATOM 2288 C C . GLY A 1 291 ? 7.180 -0.348 -25.935 1.00 90.88 291 GLY A C 1
ATOM 2289 O O . GLY A 1 291 ? 7.951 0.245 -26.688 1.00 90.88 291 GLY A O 1
ATOM 2290 N N . ARG A 1 292 ? 5.922 0.070 -25.731 1.00 91.25 292 ARG A N 1
ATOM 2291 C CA . ARG A 1 292 ? 5.365 1.283 -26.356 1.00 91.25 292 ARG A CA 1
ATOM 2292 C C . ARG A 1 292 ? 6.065 2.557 -25.905 1.00 91.25 292 ARG A C 1
ATOM 2294 O O . ARG A 1 292 ? 6.310 3.424 -26.734 1.00 91.25 292 ARG A O 1
ATOM 2301 N N . SER A 1 293 ? 6.406 2.668 -24.623 1.00 91.38 293 SER A N 1
ATOM 2302 C CA . SER A 1 293 ? 7.167 3.811 -24.113 1.00 91.38 293 SER A CA 1
ATOM 2303 C C . SER A 1 293 ? 8.520 3.933 -24.814 1.00 91.38 293 SER A C 1
ATOM 2305 O O . SER A 1 293 ? 8.859 5.018 -25.273 1.00 91.38 293 SER A O 1
ATOM 2307 N N . ILE A 1 294 ? 9.256 2.825 -24.964 1.00 92.44 294 ILE A N 1
ATOM 2308 C CA . ILE A 1 294 ? 10.546 2.816 -25.671 1.00 92.44 294 ILE A CA 1
ATOM 2309 C C . ILE A 1 294 ? 10.356 3.282 -27.118 1.00 92.44 294 ILE A C 1
ATOM 2311 O O . ILE A 1 294 ? 11.059 4.178 -27.581 1.00 92.44 294 ILE A O 1
ATOM 2315 N N . TYR A 1 295 ? 9.376 2.708 -27.818 1.00 91.06 295 TYR A N 1
ATOM 2316 C CA . TYR A 1 295 ? 9.091 3.030 -29.216 1.00 91.06 295 TYR A CA 1
ATOM 2317 C C . TYR A 1 295 ? 8.693 4.497 -29.434 1.00 91.06 295 TYR A C 1
ATOM 2319 O O . TYR A 1 295 ? 9.133 5.116 -30.403 1.00 91.06 295 TYR A O 1
ATOM 2327 N N . GLU A 1 296 ? 7.872 5.061 -28.544 1.00 90.88 296 GLU A N 1
ATOM 2328 C CA . GLU A 1 296 ? 7.363 6.424 -28.701 1.00 90.88 296 GLU A CA 1
ATOM 2329 C C . GLU A 1 296 ? 8.315 7.509 -28.203 1.00 90.88 296 GLU A C 1
ATOM 2331 O O . GLU A 1 296 ? 8.411 8.560 -28.834 1.00 90.88 296 GLU A O 1
ATOM 2336 N N . PHE A 1 297 ? 9.015 7.273 -27.093 1.00 91.25 297 PHE A N 1
ATOM 2337 C CA . PHE A 1 297 ? 9.816 8.311 -26.443 1.00 91.25 297 PHE A CA 1
ATOM 2338 C C . PHE A 1 297 ? 11.312 8.225 -26.735 1.00 91.25 297 PHE A C 1
ATOM 2340 O O . PHE A 1 297 ? 11.984 9.251 -26.664 1.00 91.25 297 PHE A O 1
ATOM 2347 N N . ASP A 1 298 ? 11.845 7.040 -27.046 1.00 90.94 298 ASP A N 1
ATOM 2348 C CA . ASP A 1 298 ? 13.290 6.853 -27.212 1.00 90.94 298 ASP A CA 1
ATOM 2349 C C . ASP A 1 298 ? 13.706 6.422 -28.633 1.00 90.94 298 ASP A C 1
ATOM 2351 O O . ASP A 1 298 ? 14.890 6.493 -28.966 1.00 90.94 298 ASP A O 1
ATOM 2355 N N . MET A 1 299 ? 12.770 5.997 -29.491 1.00 90.44 299 MET A N 1
ATOM 2356 C CA . MET A 1 299 ? 13.060 5.596 -30.874 1.00 90.44 299 MET A CA 1
ATOM 2357 C C . MET A 1 299 ? 12.528 6.607 -31.892 1.00 90.44 299 MET A C 1
ATOM 2359 O O . MET A 1 299 ? 11.433 7.150 -31.754 1.00 90.44 299 MET A O 1
ATOM 2363 N N . TYR A 1 300 ? 13.287 6.807 -32.969 1.00 87.94 300 TYR A N 1
ATOM 2364 C CA . TYR A 1 300 ? 12.998 7.799 -34.004 1.00 87.94 300 TYR A CA 1
ATOM 2365 C C . TYR A 1 300 ? 12.771 7.134 -35.365 1.00 87.94 300 TYR A C 1
ATOM 2367 O O . TYR A 1 300 ? 13.382 6.103 -35.653 1.00 87.94 300 TYR A O 1
ATOM 2375 N N . PRO A 1 301 ? 11.933 7.708 -36.243 1.00 82.75 301 PRO A N 1
ATOM 2376 C CA . PRO A 1 301 ? 11.875 7.276 -37.633 1.00 82.75 301 PRO A CA 1
ATOM 2377 C C . PRO A 1 301 ? 13.218 7.614 -38.291 1.00 82.75 301 PRO A C 1
ATOM 2379 O O . PRO A 1 301 ? 13.544 8.786 -38.471 1.00 82.75 301 PRO A O 1
ATOM 2382 N N . GLY A 1 302 ? 14.032 6.605 -38.594 1.00 69.31 302 GLY A N 1
ATOM 2383 C CA . GLY A 1 302 ? 15.372 6.820 -39.134 1.00 69.31 302 GLY A CA 1
ATOM 2384 C C . GLY A 1 302 ? 15.572 6.158 -40.488 1.00 69.31 302 GLY A C 1
ATOM 2385 O O . GLY A 1 302 ? 15.032 5.092 -40.774 1.00 69.31 302 GLY A O 1
ATOM 2386 N N . THR A 1 303 ? 16.348 6.832 -41.333 1.00 66.56 303 THR A N 1
ATOM 2387 C CA . THR A 1 303 ? 16.653 6.428 -42.712 1.00 66.56 303 THR A CA 1
ATOM 2388 C C . THR A 1 303 ? 17.921 5.580 -42.827 1.00 66.56 303 THR A C 1
ATOM 2390 O O . THR A 1 303 ? 18.117 4.921 -43.845 1.00 66.56 303 THR A O 1
ATOM 2393 N N . GLU A 1 304 ? 18.755 5.559 -41.783 1.00 72.81 304 GLU A N 1
ATOM 2394 C CA . GLU A 1 304 ? 20.097 4.949 -41.777 1.00 72.81 304 GLU A CA 1
ATOM 2395 C C . GLU A 1 304 ? 20.076 3.444 -42.081 1.00 72.81 304 GLU A C 1
ATOM 2397 O O . GLU A 1 304 ? 20.940 2.924 -42.779 1.00 72.81 304 GLU A O 1
ATOM 2402 N N . CYS A 1 305 ? 19.060 2.722 -41.603 1.00 73.69 305 CYS A N 1
ATOM 2403 C CA . CYS A 1 305 ? 18.969 1.272 -41.773 1.00 73.69 305 CYS A CA 1
ATOM 2404 C C . CYS A 1 305 ? 18.151 0.806 -42.988 1.00 73.69 305 CYS A C 1
ATOM 2406 O O . CYS A 1 305 ? 17.809 -0.381 -43.035 1.00 73.69 305 CYS A O 1
ATOM 2408 N N . LYS A 1 306 ? 17.797 1.706 -43.927 1.00 72.12 306 LYS A N 1
ATOM 2409 C CA . LYS A 1 306 ? 16.855 1.439 -45.043 1.00 72.12 306 LYS A CA 1
ATOM 2410 C C . LYS A 1 306 ? 15.640 0.627 -44.565 1.00 72.12 306 LYS A C 1
ATOM 2412 O O . LYS A 1 306 ? 15.276 -0.390 -45.154 1.00 72.12 306 LYS A O 1
ATOM 2417 N N . ALA A 1 307 ? 15.081 1.027 -43.424 1.00 70.81 307 ALA A N 1
ATOM 2418 C CA . ALA A 1 307 ? 14.008 0.293 -42.772 1.00 70.81 307 ALA A CA 1
ATOM 2419 C C . ALA A 1 307 ? 12.678 0.476 -43.523 1.00 70.81 307 ALA A C 1
ATOM 2421 O O . ALA A 1 307 ? 12.468 1.479 -44.209 1.00 70.81 307 ALA A O 1
ATOM 2422 N N . ALA A 1 308 ? 11.788 -0.512 -43.411 1.00 68.69 308 ALA A N 1
ATOM 2423 C CA . ALA A 1 308 ? 10.459 -0.443 -44.006 1.00 68.69 308 ALA A CA 1
ATOM 2424 C C . ALA A 1 308 ? 9.606 0.658 -43.344 1.00 68.69 308 ALA A C 1
ATOM 2426 O O . ALA A 1 308 ? 9.874 1.097 -42.224 1.00 68.69 308 ALA A O 1
ATOM 2427 N N . PHE A 1 309 ? 8.560 1.109 -44.042 1.00 70.62 309 PHE A N 1
ATOM 2428 C CA . PHE A 1 309 ? 7.605 2.077 -43.497 1.00 70.62 309 PHE A CA 1
ATOM 2429 C C . PHE A 1 309 ? 6.992 1.545 -42.191 1.00 70.62 309 PHE A C 1
ATOM 2431 O O . PHE A 1 309 ? 6.455 0.440 -42.172 1.00 70.62 309 PHE A O 1
ATOM 2438 N N . GLY A 1 310 ? 7.055 2.339 -41.117 1.00 76.62 310 GLY A N 1
ATOM 2439 C CA . GLY A 1 310 ? 6.536 1.960 -39.795 1.00 76.62 310 GLY A CA 1
ATOM 2440 C C . GLY A 1 310 ? 7.575 1.390 -38.823 1.00 76.62 310 GLY A C 1
ATOM 2441 O O . GLY A 1 310 ? 7.228 1.103 -37.680 1.00 76.62 310 GLY A O 1
ATOM 2442 N N . HIS A 1 311 ? 8.841 1.271 -39.229 1.00 84.38 311 HIS A N 1
ATOM 2443 C CA . HIS A 1 311 ? 9.942 0.981 -38.309 1.00 84.38 311 HIS A CA 1
ATOM 2444 C C . HIS A 1 311 ? 10.507 2.264 -37.695 1.00 84.38 311 HIS A C 1
ATOM 2446 O O . HIS A 1 311 ? 10.695 3.276 -38.375 1.00 84.38 311 HIS A O 1
ATOM 2452 N N . ARG A 1 312 ? 10.842 2.198 -36.407 1.00 88.94 312 ARG A N 1
ATOM 2453 C CA . ARG A 1 312 ? 11.661 3.204 -35.721 1.00 88.94 312 ARG A CA 1
ATOM 2454 C C . ARG A 1 312 ? 12.995 2.591 -35.329 1.00 88.94 312 ARG A C 1
ATOM 2456 O O . ARG A 1 312 ? 13.105 1.378 -35.160 1.00 88.94 312 ARG A O 1
ATOM 2463 N N . GLN A 1 313 ? 14.009 3.431 -35.185 1.00 89.06 313 GLN A N 1
ATOM 2464 C CA . GLN A 1 313 ? 15.356 3.034 -34.806 1.00 89.06 313 GLN A CA 1
ATOM 2465 C C . GLN A 1 313 ? 15.870 3.854 -33.622 1.00 89.06 313 GLN A C 1
ATOM 2467 O O . GLN A 1 313 ? 15.526 5.026 -33.460 1.00 89.06 313 GLN A O 1
ATOM 2472 N N . ALA A 1 314 ? 16.742 3.245 -32.827 1.00 89.00 314 ALA A N 1
ATOM 2473 C CA . ALA A 1 314 ? 17.585 3.937 -31.859 1.00 89.00 314 ALA A CA 1
ATOM 2474 C C . ALA A 1 314 ? 19.054 3.594 -32.126 1.00 89.00 314 ALA A C 1
ATOM 2476 O O . ALA A 1 314 ? 19.387 2.456 -32.465 1.00 89.00 314 ALA A O 1
ATOM 2477 N N . SER A 1 315 ? 19.926 4.596 -32.006 1.00 85.69 315 SER A N 1
ATOM 2478 C CA . SER A 1 315 ? 21.369 4.422 -32.182 1.00 85.69 315 SER A CA 1
ATOM 2479 C C . SER A 1 315 ? 21.986 3.811 -30.929 1.00 85.69 315 SER A C 1
ATOM 2481 O O . SER A 1 315 ? 21.725 4.261 -29.814 1.00 85.69 315 SER A O 1
ATOM 2483 N N . LEU A 1 316 ? 22.823 2.797 -31.122 1.00 85.06 316 LEU A N 1
ATOM 2484 C CA . LEU A 1 316 ? 23.595 2.133 -30.072 1.00 85.06 316 LEU A CA 1
ATOM 2485 C C . LEU A 1 316 ? 25.052 2.618 -30.029 1.00 85.06 316 LEU A C 1
ATOM 2487 O O . LEU A 1 316 ? 25.813 2.170 -29.175 1.00 85.06 316 LEU A O 1
ATOM 2491 N N . GLY A 1 317 ? 25.436 3.528 -30.931 1.00 82.00 317 GLY A N 1
ATOM 2492 C CA . GLY A 1 317 ? 26.831 3.898 -31.177 1.00 82.00 317 GLY A CA 1
ATOM 2493 C C . GLY A 1 317 ? 27.522 2.968 -32.182 1.00 82.00 317 GLY A C 1
ATOM 2494 O O . GLY A 1 317 ? 27.035 1.880 -32.485 1.00 82.00 317 GLY A O 1
ATOM 2495 N N . ASP A 1 318 ? 28.652 3.420 -32.733 1.00 81.31 318 ASP A N 1
ATOM 2496 C CA . ASP A 1 318 ? 29.493 2.665 -33.679 1.00 81.31 318 ASP A CA 1
ATOM 2497 C C . ASP A 1 318 ? 28.732 2.070 -34.886 1.00 81.31 318 ASP A C 1
ATOM 2499 O O . ASP A 1 318 ? 28.964 0.929 -35.290 1.00 81.31 318 ASP A O 1
ATOM 2503 N N . GLU A 1 319 ? 27.801 2.849 -35.456 1.00 81.38 319 GLU A N 1
ATOM 2504 C CA . GLU A 1 319 ? 26.923 2.461 -36.584 1.00 81.38 319 GLU A CA 1
ATOM 2505 C C . GLU A 1 319 ? 25.996 1.263 -36.287 1.00 81.38 319 GLU A C 1
ATOM 2507 O O . GLU A 1 319 ? 25.402 0.679 -37.200 1.00 81.38 319 GLU A O 1
ATOM 2512 N N . ASN A 1 320 ? 25.850 0.885 -35.015 1.00 86.00 320 ASN A N 1
ATOM 2513 C CA . ASN A 1 320 ? 24.898 -0.126 -34.580 1.00 86.00 320 ASN A CA 1
ATOM 2514 C C . ASN A 1 320 ? 23.558 0.526 -34.252 1.00 86.00 320 ASN A C 1
ATOM 2516 O O . ASN A 1 320 ? 23.491 1.551 -33.571 1.00 86.00 320 ASN A O 1
ATOM 2520 N N . TYR A 1 321 ? 22.480 -0.106 -34.698 1.00 87.25 321 TYR A N 1
ATOM 2521 C CA . TYR A 1 321 ? 21.122 0.360 -34.465 1.00 87.25 321 TYR A CA 1
ATOM 2522 C C . TYR A 1 321 ? 20.245 -0.792 -33.995 1.00 87.25 321 TYR A C 1
ATOM 2524 O O . TYR A 1 321 ? 20.395 -1.934 -34.436 1.00 87.25 321 TYR A O 1
ATOM 2532 N N . ILE A 1 322 ? 19.303 -0.471 -33.115 1.00 89.81 322 ILE A N 1
ATOM 2533 C CA . ILE A 1 322 ? 18.173 -1.338 -32.790 1.00 89.81 322 ILE A CA 1
ATOM 2534 C C . ILE A 1 322 ? 16.941 -0.819 -33.514 1.00 89.81 322 ILE A C 1
ATOM 2536 O O . ILE A 1 322 ? 16.682 0.385 -33.530 1.00 89.81 322 ILE A O 1
ATOM 2540 N N . LEU A 1 323 ? 16.198 -1.735 -34.121 1.00 89.25 323 LEU A N 1
ATOM 2541 C CA . LEU A 1 323 ? 14.980 -1.442 -34.859 1.00 89.25 323 LEU A CA 1
ATOM 2542 C C . LEU A 1 323 ? 13.789 -2.007 -34.107 1.00 89.25 323 LEU A C 1
ATOM 2544 O O . LEU A 1 323 ? 13.876 -3.068 -33.492 1.00 89.25 323 LEU A O 1
ATOM 2548 N N . ALA A 1 324 ? 12.673 -1.300 -34.175 1.00 90.25 324 ALA A N 1
ATOM 2549 C CA . ALA A 1 324 ? 11.419 -1.775 -33.634 1.00 90.25 324 ALA A CA 1
ATOM 2550 C C . ALA A 1 324 ? 10.274 -1.461 -34.586 1.00 90.25 324 ALA A C 1
ATOM 2552 O O . ALA A 1 324 ? 10.273 -0.430 -35.264 1.00 90.25 324 ALA A O 1
ATOM 2553 N N . SER A 1 325 ? 9.293 -2.355 -34.604 1.00 88.06 325 SER A N 1
ATOM 2554 C CA . SER A 1 325 ? 8.048 -2.183 -35.348 1.00 88.06 325 SER A CA 1
ATOM 2555 C C . SER A 1 325 ? 6.859 -2.315 -34.410 1.00 88.06 325 SER A C 1
ATOM 2557 O O . SER A 1 325 ? 6.840 -3.175 -33.522 1.00 88.06 325 SER A O 1
ATOM 2559 N N . GLU A 1 326 ? 5.862 -1.457 -34.604 1.00 85.56 326 GLU A N 1
ATOM 2560 C CA . GLU A 1 326 ? 4.587 -1.582 -33.913 1.00 85.56 326 GLU A CA 1
ATOM 2561 C C . GLU A 1 326 ? 3.699 -2.595 -34.648 1.00 85.56 326 GLU A C 1
ATOM 2563 O O . GLU A 1 326 ? 3.406 -2.451 -35.835 1.00 85.56 326 GLU A O 1
ATOM 2568 N N . GLN A 1 327 ? 3.273 -3.638 -33.940 1.00 83.69 327 GLN A N 1
ATOM 2569 C CA . GLN A 1 327 ? 2.379 -4.680 -34.439 1.00 83.69 327 GLN A CA 1
ATOM 2570 C C . GLN A 1 327 ? 1.105 -4.731 -33.588 1.00 83.69 327 GLN A C 1
ATOM 2572 O O . GLN A 1 327 ? 1.061 -4.235 -32.461 1.00 83.69 327 GLN A O 1
ATOM 2577 N N . SER A 1 328 ? 0.057 -5.396 -34.085 1.00 74.81 328 SER A N 1
ATOM 2578 C CA . SER A 1 328 ? -1.217 -5.540 -33.359 1.00 74.81 328 SER A CA 1
ATOM 2579 C C . SER A 1 328 ? -1.072 -6.214 -31.987 1.00 74.81 328 SER A C 1
ATOM 2581 O O . SER A 1 328 ? -1.914 -6.015 -31.114 1.00 74.81 328 SER A O 1
ATOM 2583 N N . ALA A 1 329 ? -0.009 -7.001 -31.793 1.00 75.44 329 ALA A N 1
ATOM 2584 C CA . ALA A 1 329 ? 0.306 -7.695 -30.548 1.00 75.44 329 ALA A CA 1
ATOM 2585 C C . ALA A 1 329 ? 1.265 -6.923 -29.617 1.00 75.44 329 ALA A C 1
ATOM 2587 O O . ALA A 1 329 ? 1.483 -7.381 -28.500 1.00 75.44 329 ALA A O 1
ATOM 2588 N N . GLY A 1 330 ? 1.828 -5.783 -30.038 1.00 83.56 330 GLY A N 1
ATOM 2589 C CA . GLY A 1 330 ? 2.810 -5.015 -29.265 1.00 83.56 330 GLY A CA 1
ATOM 2590 C C . GLY A 1 330 ? 3.970 -4.479 -30.104 1.00 83.56 330 GLY A C 1
ATOM 2591 O O . GLY A 1 330 ? 3.952 -4.547 -31.330 1.00 83.56 330 GLY A O 1
ATOM 2592 N N . VAL A 1 331 ? 4.988 -3.944 -29.430 1.00 87.19 331 VAL A N 1
ATOM 2593 C CA . VAL A 1 331 ? 6.237 -3.510 -30.071 1.00 87.19 331 VAL A CA 1
ATOM 2594 C C . VAL A 1 331 ? 7.194 -4.694 -30.139 1.00 87.19 331 VAL A C 1
ATOM 2596 O O . VAL A 1 331 ? 7.486 -5.308 -29.113 1.00 87.19 331 VAL A O 1
ATOM 2599 N N . VAL A 1 332 ? 7.686 -5.004 -31.336 1.00 87.38 332 VAL A N 1
ATOM 2600 C CA . VAL A 1 332 ? 8.681 -6.061 -31.551 1.00 87.38 332 VAL A CA 1
ATOM 2601 C C . VAL A 1 332 ? 10.035 -5.418 -31.802 1.00 87.38 332 VAL A C 1
ATOM 2603 O O . VAL A 1 332 ? 10.183 -4.650 -32.754 1.00 87.38 332 VAL A O 1
ATOM 2606 N N . PHE A 1 333 ? 11.008 -5.746 -30.952 1.00 88.06 333 PHE A N 1
ATOM 2607 C CA . PHE A 1 333 ? 12.397 -5.313 -31.082 1.00 88.06 333 PHE A CA 1
ATOM 2608 C C . PHE A 1 333 ? 13.186 -6.331 -31.908 1.00 88.06 333 PHE A C 1
ATOM 2610 O O . PHE A 1 333 ? 13.211 -7.520 -31.591 1.00 88.06 333 PHE A O 1
ATOM 2617 N N . GLU A 1 334 ? 13.825 -5.863 -32.974 1.00 87.62 334 GLU A N 1
ATOM 2618 C CA . GLU A 1 334 ? 14.763 -6.657 -33.761 1.00 87.62 334 GLU A CA 1
ATOM 2619 C C . GLU A 1 334 ? 16.136 -6.690 -33.073 1.00 87.62 334 GLU A C 1
ATOM 2621 O O . GLU A 1 334 ? 16.504 -5.737 -32.378 1.00 87.62 334 GLU A O 1
ATOM 2626 N N . PRO A 1 335 ? 16.928 -7.760 -33.268 1.00 84.19 335 PRO A N 1
ATOM 2627 C CA . PRO A 1 335 ? 18.291 -7.793 -32.764 1.00 84.19 335 PRO A CA 1
ATOM 2628 C C . PRO A 1 335 ? 19.114 -6.633 -33.348 1.00 84.19 335 PRO A C 1
ATOM 2630 O O . PRO A 1 335 ? 18.914 -6.248 -34.506 1.00 84.19 335 PRO A O 1
ATOM 2633 N N . PRO A 1 336 ? 20.056 -6.082 -32.565 1.00 84.56 336 PRO A N 1
ATOM 2634 C CA . PRO A 1 336 ? 20.874 -4.964 -33.002 1.00 84.56 336 PRO A CA 1
ATOM 2635 C C . PRO A 1 336 ? 21.679 -5.343 -34.245 1.00 84.56 336 PRO A C 1
ATOM 2637 O O . PRO A 1 336 ? 22.295 -6.409 -34.302 1.00 84.56 336 PRO A O 1
ATOM 2640 N N . ARG A 1 337 ? 21.678 -4.460 -35.246 1.00 85.12 337 ARG A N 1
ATOM 2641 C CA . ARG A 1 337 ? 22.404 -4.665 -36.501 1.00 85.12 337 ARG A CA 1
ATOM 2642 C C . ARG A 1 337 ? 23.209 -3.435 -36.871 1.00 85.12 337 ARG A C 1
ATOM 2644 O O . ARG A 1 337 ? 22.807 -2.303 -36.603 1.00 85.12 337 ARG A O 1
ATOM 2651 N N . LYS A 1 338 ? 24.342 -3.676 -37.519 1.00 84.25 338 LYS A N 1
ATOM 2652 C CA . LYS A 1 338 ? 25.159 -2.613 -38.082 1.00 84.25 338 LYS A CA 1
ATOM 2653 C C . LYS A 1 338 ? 24.525 -2.141 -39.387 1.00 84.25 338 LYS A C 1
ATOM 2655 O O . LYS A 1 338 ? 24.259 -2.964 -40.264 1.00 84.25 338 LYS A O 1
ATOM 2660 N N . CYS A 1 339 ? 24.263 -0.846 -39.506 1.00 78.19 339 CYS A N 1
ATOM 2661 C CA . CYS A 1 339 ? 23.700 -0.259 -40.717 1.00 78.19 339 CYS A CA 1
ATOM 2662 C C . CYS A 1 339 ? 24.766 0.610 -41.378 1.00 78.19 339 CYS A C 1
ATOM 2664 O O . CYS A 1 339 ? 25.201 1.602 -40.805 1.00 78.19 339 CYS A O 1
ATOM 2666 N N . SER A 1 340 ? 25.211 0.203 -42.565 1.00 65.12 340 SER A N 1
ATOM 2667 C CA . SER A 1 340 ? 26.049 1.024 -43.437 1.00 65.12 340 SER A CA 1
ATOM 2668 C C . SER A 1 340 ? 25.151 1.846 -44.360 1.00 65.12 340 SER A C 1
ATOM 2670 O O . SER A 1 340 ? 24.265 1.262 -44.995 1.00 65.12 340 SER A O 1
ATOM 2672 N N . LEU A 1 341 ? 25.400 3.156 -44.440 1.00 56.66 341 LEU A N 1
ATOM 2673 C CA . LEU A 1 341 ? 24.780 4.078 -45.405 1.00 56.66 341 LEU A CA 1
ATOM 2674 C C . LEU A 1 341 ? 24.807 3.524 -46.846 1.00 56.66 341 LEU A C 1
ATOM 2676 O O . LEU A 1 341 ? 25.900 3.097 -47.285 1.00 56.66 341 LEU A O 1
#

Foldseek 3Di:
DDPDDDPDDPPDDDPDPVVLVVLVVVLVVVLVVLVVVLVVVLVVDDPLQNVLSSVVSVVVSVVVSVLSVCCSVDPPPRDVVVVVVVVVVVLVPDDPLVNLLVVLVVCVVVLVSQCSRPVPPRNVVVVVVSLVSLVVSVVVVVVVVLVLLVVDPVSVVVVVVVVVVLLVVLLVVLQVLCCVQQVAGSVLQVVLSVVSSVVCNVVVVLVVLLVVLVVLLVCLVVVVVCVVVCVVPVPVCCVPPVDDPPVPDPPCPNVSSVSVSVSSNCSSVVVNVVVVVVCVVCVLVVSQVSQVSCCPPRWACDPQQVDDPQKTWTDNPPQKIWIWHQDPSGIHIDHIDRGHD

Radius of gyration: 32.44 Å; chains: 1; bounding box: 81×50×99 Å

Organism: NCBI:txid1163398